Protein AF-A0A2W5Y7P8-F1 (afdb_monomer)

Mean predicted aligned error: 9.07 Å

Radius of gyration: 22.68 Å; Cα contacts (8 Å, |Δi|>4): 175; chains: 1; bounding box: 56×53×66 Å

Secondary structure (DSSP, 8-state):
-------HHHHHHHHHHHHHHTTTTTTTTTT---TTS-GGGHHHHHHHHHHHHHHHHHHHHHHHHHHHHHH-S-HHHHHHHHHHHHHIIIIIIIIHHHHHHHHHH-HHHHHHHHSS-S-HHHHHHHHHHHHHHHHHHHHHHHHHHH-HHHHHHHSSSGGGTTHHHHHHHHHHHHHHHHHHHHHHHHHHHHHHHHTT-

Sequence (197 aa):
MFIVLASPAAAIAEVLLVRRSGLAPLCGAVRGSAHRLHAASQPAAGFLVMANRWAMLAGCLLLAAAAITVSSSGLEIADGLEDAAQHAIGLGLVTTLIVGMARLLTPVFAIGRTQASPSVLLIRLIWLGLSVATALRVLAAVIRTMLPLAGGICCSRSPAYWPWPALALFTTSFILAWRRQGKVTRELRSSALARRR

Structure (mmCIF, N/CA/C/O backbone):
data_AF-A0A2W5Y7P8-F1
#
_entry.id   AF-A0A2W5Y7P8-F1
#
loop_
_atom_site.group_PDB
_atom_site.id
_atom_site.type_symbol
_atom_site.label_atom_id
_atom_site.label_alt_id
_atom_site.label_comp_id
_atom_site.label_asym_id
_atom_site.label_entity_id
_atom_site.label_seq_id
_atom_site.pdbx_PDB_ins_code
_atom_site.Cartn_x
_atom_site.Cartn_y
_atom_site.Cartn_z
_atom_site.occupancy
_atom_site.B_iso_or_equiv
_atom_site.auth_seq_id
_atom_site.auth_comp_id
_atom_site.auth_asym_id
_atom_site.auth_atom_id
_atom_site.pdbx_PDB_model_num
ATOM 1 N N . MET A 1 1 ? 13.784 -41.683 -13.749 1.00 42.72 1 MET A N 1
ATOM 2 C CA . MET A 1 1 ? 13.639 -40.348 -14.366 1.00 42.72 1 MET A CA 1
ATOM 3 C C . MET A 1 1 ? 12.312 -40.339 -15.113 1.00 42.72 1 MET A C 1
ATOM 5 O O . MET A 1 1 ? 12.237 -40.887 -16.201 1.00 42.72 1 MET A O 1
ATOM 9 N N . PHE A 1 2 ? 11.241 -39.861 -14.473 1.00 34.59 2 PHE A N 1
ATOM 10 C CA . PHE A 1 2 ? 9.898 -39.832 -15.063 1.00 34.59 2 PHE A CA 1
ATOM 11 C C . PHE A 1 2 ? 9.682 -38.477 -15.736 1.00 34.59 2 PHE A C 1
ATOM 13 O O . PHE A 1 2 ? 9.619 -37.453 -15.060 1.00 34.59 2 PHE A O 1
ATOM 20 N N . ILE A 1 3 ? 9.597 -38.475 -17.065 1.00 48.19 3 ILE A N 1
ATOM 21 C CA . ILE A 1 3 ? 9.166 -37.314 -17.845 1.00 48.19 3 ILE A CA 1
ATOM 22 C C . ILE A 1 3 ? 7.640 -37.280 -17.738 1.00 48.19 3 ILE A C 1
ATOM 24 O O . ILE A 1 3 ? 6.946 -38.067 -18.379 1.00 48.19 3 ILE A O 1
ATOM 28 N N . VAL A 1 4 ? 7.113 -36.419 -16.868 1.00 54.47 4 VAL A N 1
ATOM 29 C CA . VAL A 1 4 ? 5.671 -36.161 -16.790 1.00 54.47 4 VAL A CA 1
ATOM 30 C C . VAL A 1 4 ? 5.291 -35.350 -18.027 1.00 54.47 4 VAL A C 1
ATOM 32 O O . VAL A 1 4 ? 5.538 -34.149 -18.096 1.00 54.47 4 VAL A O 1
ATOM 35 N N . LEU A 1 5 ? 4.724 -36.025 -19.029 1.00 55.59 5 LEU A N 1
ATOM 36 C CA . LEU A 1 5 ? 4.105 -35.394 -20.192 1.00 55.59 5 LEU A CA 1
ATOM 37 C C . LEU A 1 5 ? 2.859 -34.637 -19.717 1.00 55.59 5 LEU A C 1
ATOM 39 O O . LEU A 1 5 ? 1.795 -35.224 -19.519 1.00 55.59 5 LEU A O 1
ATOM 43 N N . ALA A 1 6 ? 3.007 -33.333 -19.480 1.00 56.44 6 ALA A N 1
ATOM 44 C CA . ALA A 1 6 ? 1.884 -32.455 -19.187 1.00 56.44 6 ALA A CA 1
ATOM 45 C C . ALA A 1 6 ? 0.902 -32.490 -20.369 1.00 56.44 6 ALA A C 1
ATOM 47 O O . ALA A 1 6 ? 1.267 -32.209 -21.510 1.00 56.44 6 ALA A O 1
ATOM 48 N N . SER A 1 7 ? -0.345 -32.875 -20.093 1.00 69.75 7 SER A N 1
ATOM 49 C CA . SER A 1 7 ? -1.402 -32.936 -21.102 1.00 69.75 7 SER A CA 1
ATOM 50 C C . SER A 1 7 ? -1.613 -31.552 -21.736 1.00 69.75 7 SER A C 1
ATOM 52 O O . SER A 1 7 ? -1.713 -30.565 -21.000 1.00 69.75 7 SER A O 1
ATOM 54 N N . PRO A 1 8 ? -1.757 -31.449 -23.072 1.00 70.50 8 PRO A N 1
ATOM 55 C CA . PRO A 1 8 ? -2.002 -30.175 -23.756 1.00 70.50 8 PRO A CA 1
ATOM 56 C C . PRO A 1 8 ? -3.276 -29.470 -23.260 1.00 70.50 8 PRO A C 1
ATOM 58 O O . PRO A 1 8 ? -3.382 -28.248 -23.341 1.00 70.50 8 PRO A O 1
ATOM 61 N N . ALA A 1 9 ? -4.217 -30.210 -22.664 1.00 69.12 9 ALA A N 1
ATOM 62 C CA . ALA A 1 9 ? -5.407 -29.641 -22.037 1.00 69.12 9 ALA A CA 1
ATOM 63 C C . ALA A 1 9 ? -5.087 -28.770 -20.803 1.00 69.12 9 ALA A C 1
ATOM 65 O O . ALA A 1 9 ? -5.769 -27.772 -20.572 1.00 69.12 9 ALA A O 1
ATOM 66 N N . ALA A 1 10 ? -4.036 -29.099 -20.041 1.00 64.75 10 ALA A N 1
ATOM 67 C CA . ALA A 1 10 ? -3.610 -28.308 -18.883 1.00 64.75 10 ALA A CA 1
ATOM 68 C C . ALA A 1 10 ? -2.991 -26.968 -19.314 1.00 64.75 10 ALA A C 1
ATOM 70 O O . ALA A 1 10 ? -3.319 -25.931 -18.742 1.00 64.75 10 ALA A O 1
ATOM 71 N N . ALA A 1 11 ? -2.198 -26.974 -20.390 1.00 59.31 11 ALA A N 1
ATOM 72 C CA . ALA A 1 11 ? -1.612 -25.761 -20.961 1.00 59.31 11 ALA A CA 1
ATOM 73 C C . ALA A 1 11 ? -2.683 -24.807 -21.526 1.00 59.31 11 ALA A C 1
ATOM 75 O O . ALA A 1 11 ? -2.604 -23.593 -21.350 1.00 59.31 11 ALA A O 1
ATOM 76 N N . ILE A 1 12 ? -3.737 -25.342 -22.156 1.00 60.06 12 ILE A N 1
ATOM 77 C CA . ILE A 1 12 ? -4.845 -24.530 -22.689 1.00 60.06 12 ILE A CA 1
ATOM 78 C C . ILE A 1 12 ? -5.687 -23.918 -21.554 1.00 60.06 12 ILE A C 1
ATOM 80 O O . ILE A 1 12 ? -6.119 -22.766 -21.660 1.00 60.06 12 ILE A O 1
ATOM 84 N N . ALA A 1 13 ? -5.894 -24.647 -20.452 1.00 59.41 13 ALA A N 1
ATOM 85 C CA . ALA A 1 13 ? -6.599 -24.135 -19.277 1.00 59.41 13 ALA A CA 1
ATOM 86 C C . ALA A 1 13 ? -5.823 -23.004 -18.579 1.00 59.41 13 ALA A C 1
ATOM 88 O O . ALA A 1 13 ? -6.428 -21.999 -18.200 1.00 59.41 13 ALA A O 1
ATOM 89 N N . GLU A 1 14 ? -4.495 -23.122 -18.477 1.00 55.47 14 GLU A N 1
ATOM 90 C CA . GLU A 1 14 ? -3.620 -22.063 -17.959 1.00 55.47 14 GLU A CA 1
ATOM 91 C C . GLU A 1 14 ? -3.692 -20.799 -18.822 1.00 55.47 14 GLU A C 1
ATOM 93 O O . GLU A 1 14 ? -3.923 -19.704 -18.309 1.00 55.47 14 GLU A O 1
ATOM 98 N N . VAL A 1 15 ? -3.608 -20.945 -20.148 1.00 55.72 15 VAL A N 1
ATOM 99 C CA . VAL A 1 15 ? -3.696 -19.814 -21.084 1.00 55.72 15 VAL A CA 1
ATOM 100 C C . VAL A 1 15 ? -5.071 -19.137 -21.024 1.00 55.72 15 VAL A C 1
ATOM 102 O O . VAL A 1 15 ? -5.153 -17.908 -21.063 1.00 55.72 15 VAL A O 1
ATOM 105 N N . LEU A 1 16 ? -6.167 -19.890 -20.875 1.00 52.16 16 LEU A N 1
ATOM 106 C CA . LEU A 1 16 ? -7.517 -19.320 -20.755 1.00 52.16 16 LEU A CA 1
ATOM 107 C C . LEU A 1 16 ? -7.771 -18.643 -19.397 1.00 52.16 16 LEU A C 1
ATOM 109 O O . LEU A 1 16 ? -8.448 -17.608 -19.357 1.00 52.16 16 LEU A O 1
ATOM 113 N N . LEU A 1 17 ? -7.207 -19.166 -18.303 1.00 55.59 17 LEU A N 1
ATOM 114 C CA . LEU A 1 17 ? -7.224 -18.516 -16.987 1.00 55.59 17 LEU A CA 1
ATOM 115 C C . LEU A 1 17 ? -6.424 -17.209 -17.004 1.00 55.59 17 LEU A C 1
ATOM 117 O O . LEU A 1 17 ? -6.929 -16.183 -16.543 1.00 55.59 17 LEU A O 1
ATOM 121 N N . VAL A 1 18 ? -5.246 -17.194 -17.632 1.00 55.91 18 VAL A N 1
ATOM 122 C CA . VAL A 1 18 ? -4.448 -15.975 -17.841 1.00 55.91 18 VAL A CA 1
ATOM 123 C C . VAL A 1 18 ? -5.216 -14.955 -18.695 1.00 55.91 18 VAL A C 1
ATOM 125 O O . VAL A 1 18 ? -5.275 -13.774 -18.348 1.00 55.91 18 VAL A O 1
ATOM 128 N N . ARG A 1 19 ? -5.909 -15.398 -19.755 1.00 47.28 19 ARG A N 1
ATOM 129 C CA . ARG A 1 19 ? -6.653 -14.506 -20.665 1.00 47.28 19 ARG A CA 1
ATOM 130 C C . ARG A 1 19 ? -7.866 -13.835 -20.010 1.00 47.28 19 ARG A C 1
ATOM 132 O O . ARG A 1 19 ? -8.164 -12.688 -20.328 1.00 47.28 19 ARG A O 1
ATOM 139 N N . ARG A 1 20 ? -8.554 -14.506 -19.075 1.00 47.09 20 ARG A N 1
ATOM 140 C CA . ARG A 1 20 ? -9.650 -13.901 -18.284 1.00 47.09 20 ARG A CA 1
ATOM 141 C C . ARG A 1 20 ? -9.145 -13.024 -17.134 1.00 47.09 20 ARG A C 1
ATOM 143 O O . ARG A 1 20 ? -9.819 -12.064 -16.766 1.00 47.09 20 ARG A O 1
ATOM 150 N N . SER A 1 21 ? -7.944 -13.293 -16.622 1.00 51.84 21 SER A N 1
ATOM 151 C CA . SER A 1 21 ? -7.302 -12.491 -15.568 1.00 51.84 21 SER A CA 1
ATOM 152 C C . SER A 1 21 ? -6.967 -11.066 -16.023 1.00 51.84 21 SER A C 1
ATOM 154 O O . SER A 1 21 ? -6.988 -10.143 -15.212 1.00 51.84 21 SER A O 1
ATOM 156 N N . GLY A 1 22 ? -6.749 -10.854 -17.327 1.00 53.09 22 GLY A N 1
ATOM 157 C CA . GLY A 1 22 ? -6.495 -9.531 -17.912 1.00 53.09 22 GLY A CA 1
ATOM 158 C C . GLY A 1 22 ? -7.670 -8.546 -17.830 1.00 53.09 22 GLY A C 1
ATOM 159 O O . GLY A 1 22 ? -7.467 -7.349 -18.008 1.00 53.09 22 GLY A O 1
ATOM 160 N N . LEU A 1 23 ? -8.887 -9.008 -17.516 1.00 50.69 23 LEU A N 1
ATOM 161 C CA . LEU A 1 23 ? -10.050 -8.136 -17.304 1.00 50.69 23 LEU A CA 1
ATOM 162 C C . LEU A 1 23 ? -10.205 -7.690 -15.843 1.00 50.69 23 LEU A C 1
ATOM 164 O O . LEU A 1 23 ? -10.806 -6.651 -15.595 1.00 50.69 23 LEU A O 1
ATOM 168 N N . ALA A 1 24 ? -9.622 -8.400 -14.872 1.00 54.91 24 ALA A N 1
ATOM 169 C CA . ALA A 1 24 ? -9.623 -8.005 -13.460 1.00 54.91 24 ALA A CA 1
ATOM 170 C C . ALA A 1 24 ? -9.116 -6.565 -13.195 1.00 54.91 24 ALA A C 1
ATOM 172 O O . ALA A 1 24 ? -9.755 -5.855 -12.41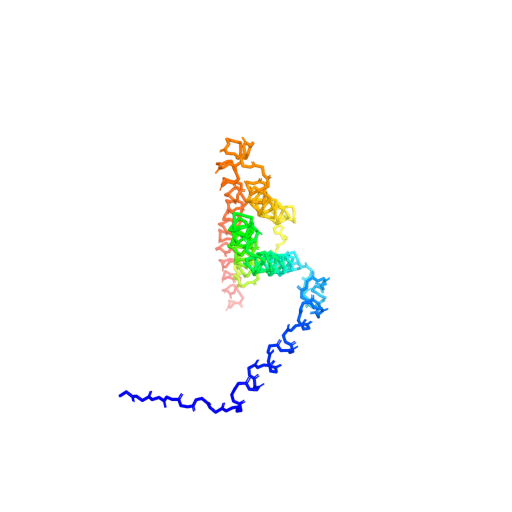4 1.00 54.91 24 ALA A O 1
ATOM 173 N N . PRO A 1 25 ? -8.044 -6.071 -13.854 1.00 57.00 25 PRO A N 1
ATOM 174 C CA . PRO A 1 25 ? -7.643 -4.665 -13.753 1.00 57.00 25 PRO A CA 1
ATOM 175 C C . PRO A 1 25 ? -8.705 -3.669 -14.255 1.00 57.00 25 PRO A C 1
ATOM 177 O O . PRO A 1 25 ? -8.791 -2.549 -13.746 1.00 57.00 25 PRO A O 1
ATOM 180 N N . LEU A 1 26 ? -9.525 -4.072 -15.231 1.00 54.59 26 LEU A N 1
ATOM 181 C CA . LEU A 1 26 ? -10.607 -3.267 -15.810 1.00 54.59 26 LEU A CA 1
ATOM 182 C C . LEU A 1 26 ? -11.908 -3.374 -14.991 1.00 54.59 26 LEU A C 1
ATOM 184 O O . LEU A 1 26 ? -12.690 -2.426 -14.926 1.00 54.59 26 LEU A O 1
ATOM 188 N N . CYS A 1 27 ? -12.117 -4.490 -14.295 1.00 55.69 27 CYS A N 1
ATOM 189 C CA . CYS A 1 27 ? -13.285 -4.754 -13.463 1.00 55.69 27 CYS A CA 1
ATOM 190 C C . CYS A 1 27 ? -13.099 -4.224 -12.034 1.00 55.69 27 CYS A C 1
ATOM 192 O O . CYS A 1 27 ? -12.803 -4.984 -11.121 1.00 55.69 27 CYS A O 1
ATOM 194 N N . GLY A 1 28 ? -13.289 -2.919 -11.808 1.00 60.41 28 GLY A N 1
ATOM 195 C CA . GLY A 1 28 ? -13.537 -2.326 -10.478 1.00 60.41 28 GLY A CA 1
ATOM 196 C C . GLY A 1 28 ? -12.414 -2.407 -9.425 1.00 60.41 28 GLY A C 1
ATOM 197 O O . GLY A 1 28 ? -12.416 -1.606 -8.496 1.00 60.41 28 GLY A O 1
ATOM 198 N N . ALA A 1 29 ? -11.416 -3.279 -9.568 1.00 69.25 29 ALA A N 1
ATOM 199 C CA . ALA A 1 29 ? -10.379 -3.529 -8.567 1.00 69.25 29 ALA A CA 1
ATOM 200 C C . ALA A 1 29 ? -9.447 -2.323 -8.340 1.00 69.25 29 ALA A C 1
ATOM 202 O O . ALA A 1 29 ? -8.811 -2.213 -7.294 1.00 69.25 29 ALA A O 1
ATOM 203 N N . VAL A 1 30 ? -9.377 -1.402 -9.308 1.00 73.44 30 VAL A N 1
ATOM 204 C CA . VAL A 1 30 ? -8.412 -0.281 -9.327 1.00 73.44 30 VAL A CA 1
ATOM 205 C C . VAL A 1 30 ? -9.082 1.093 -9.206 1.00 73.44 30 VAL A C 1
ATOM 207 O O . VAL A 1 30 ? -8.462 2.086 -8.797 1.00 73.44 30 VAL A O 1
ATOM 210 N N . ARG A 1 31 ? -10.372 1.168 -9.546 1.00 71.81 31 ARG A N 1
ATOM 211 C CA . ARG A 1 31 ? -11.157 2.414 -9.562 1.00 71.81 31 ARG A CA 1
ATOM 212 C C . ARG A 1 31 ? -12.483 2.325 -8.805 1.00 71.81 31 ARG A C 1
ATOM 214 O O . ARG A 1 31 ? -13.105 3.357 -8.582 1.00 71.81 31 ARG A O 1
ATOM 221 N N . GLY A 1 32 ? -12.918 1.132 -8.408 1.00 71.44 32 GLY A N 1
ATOM 222 C CA . GLY A 1 32 ? -14.206 0.923 -7.760 1.00 71.44 32 GLY A CA 1
ATOM 223 C C . GLY A 1 32 ? -14.219 1.440 -6.327 1.00 71.44 32 GLY A C 1
ATOM 224 O O . GLY A 1 32 ? -13.364 1.090 -5.514 1.00 71.44 32 GLY A O 1
ATOM 225 N N . SER A 1 33 ? -15.227 2.250 -6.006 1.00 71.44 33 SER A N 1
ATOM 226 C CA . SER A 1 33 ? -15.595 2.511 -4.617 1.00 71.44 33 SER A CA 1
ATOM 227 C C . SER A 1 33 ? -16.265 1.265 -4.041 1.00 71.44 33 SER A C 1
ATOM 229 O O . SER A 1 33 ? -17.130 0.666 -4.686 1.00 71.44 33 SER A O 1
ATOM 231 N N . ALA A 1 34 ? -15.885 0.871 -2.826 1.00 76.25 34 ALA A N 1
ATOM 232 C CA . ALA A 1 34 ? -16.475 -0.267 -2.135 1.00 76.25 34 ALA A CA 1
ATOM 233 C C . ALA A 1 34 ? -17.896 0.069 -1.640 1.00 76.25 34 ALA A C 1
ATOM 235 O O . ALA A 1 34 ? -18.121 0.298 -0.455 1.00 76.25 34 ALA A O 1
ATOM 236 N N . HIS A 1 35 ? -18.862 0.087 -2.562 1.00 75.19 35 HIS A N 1
ATOM 237 C CA . HIS A 1 35 ? -20.254 0.481 -2.306 1.00 75.19 35 HIS A CA 1
ATOM 238 C C . HIS A 1 35 ? -20.989 -0.434 -1.317 1.00 75.19 35 HIS A C 1
ATOM 240 O O . HIS A 1 35 ? -21.951 -0.013 -0.688 1.00 75.19 35 HIS A O 1
ATOM 246 N N . ARG A 1 36 ? -20.540 -1.687 -1.165 1.00 81.88 36 ARG A N 1
ATOM 247 C CA . ARG A 1 36 ? -21.144 -2.664 -0.244 1.00 81.88 36 ARG A CA 1
ATOM 248 C C . ARG A 1 36 ? -20.555 -2.627 1.171 1.00 81.88 36 ARG A C 1
ATOM 250 O O . ARG A 1 36 ? -21.018 -3.370 2.030 1.00 81.88 36 ARG A O 1
ATOM 257 N N . LEU A 1 37 ? -19.533 -1.804 1.427 1.00 80.81 37 LEU A N 1
ATOM 258 C CA . LEU A 1 37 ? -18.941 -1.677 2.759 1.00 80.81 37 LEU A CA 1
ATOM 259 C C . LEU A 1 37 ? -19.597 -0.543 3.547 1.00 80.81 37 LEU A C 1
ATOM 261 O O . LEU A 1 37 ? -19.840 0.545 3.025 1.00 80.81 37 LEU A O 1
ATOM 265 N N . HIS A 1 38 ? -19.800 -0.787 4.842 1.00 82.38 38 HIS A N 1
ATOM 266 C CA . HIS A 1 38 ? -20.227 0.233 5.795 1.00 82.38 38 HIS A CA 1
ATOM 267 C C . HIS A 1 38 ? -19.292 1.455 5.745 1.00 82.38 38 HIS A C 1
ATOM 269 O O . HIS A 1 38 ? -18.076 1.288 5.617 1.00 82.38 38 HIS A O 1
ATOM 275 N N . ALA A 1 39 ? -19.831 2.672 5.907 1.00 82.38 39 ALA A N 1
ATOM 276 C CA . ALA A 1 39 ? -19.080 3.930 5.781 1.00 82.38 39 ALA A CA 1
ATOM 277 C C . ALA A 1 39 ? -17.782 3.949 6.614 1.00 82.38 39 ALA A C 1
ATOM 279 O O . ALA A 1 39 ? -16.728 4.364 6.137 1.00 82.38 39 ALA A O 1
ATOM 280 N N . ALA A 1 40 ? -17.825 3.392 7.828 1.00 80.88 40 ALA A N 1
ATOM 281 C CA . ALA A 1 40 ? -16.663 3.299 8.719 1.00 80.88 40 ALA A CA 1
ATOM 282 C C . ALA A 1 40 ? -15.524 2.387 8.198 1.00 80.88 40 ALA A C 1
ATOM 284 O O . ALA A 1 40 ? -14.381 2.516 8.629 1.00 80.88 40 ALA A O 1
ATOM 285 N N . SER A 1 41 ? -15.816 1.460 7.281 1.00 82.75 41 SER A N 1
ATOM 286 C CA . SER A 1 41 ? -14.849 0.523 6.687 1.00 82.75 41 SER A CA 1
ATOM 287 C C . SER A 1 41 ? -14.315 0.977 5.324 1.00 82.75 41 SER A C 1
ATOM 289 O O . SER A 1 41 ? -13.313 0.435 4.857 1.00 82.75 41 SER A O 1
ATOM 291 N N . GLN A 1 42 ? -14.927 1.986 4.697 1.00 86.81 42 GLN A N 1
ATOM 292 C CA . GLN A 1 42 ? -14.510 2.497 3.385 1.00 86.81 42 GLN A CA 1
ATOM 293 C C . GLN A 1 42 ? -13.053 3.000 3.343 1.00 86.81 42 GLN A C 1
ATOM 295 O O . GLN A 1 42 ? -12.361 2.690 2.371 1.00 86.81 42 GLN A O 1
ATOM 300 N N . PRO A 1 43 ? -12.509 3.684 4.376 1.00 86.94 43 PRO A N 1
ATOM 301 C CA . PRO A 1 43 ? -11.111 4.119 4.353 1.00 86.94 43 PRO A CA 1
ATOM 302 C C . PRO A 1 43 ? -10.112 2.958 4.280 1.00 86.94 43 PRO A C 1
ATOM 304 O O . PRO A 1 43 ? -9.065 3.085 3.651 1.00 86.94 43 PRO A O 1
ATOM 307 N N . ALA A 1 44 ? -10.434 1.812 4.891 1.00 88.00 44 ALA A N 1
ATOM 308 C C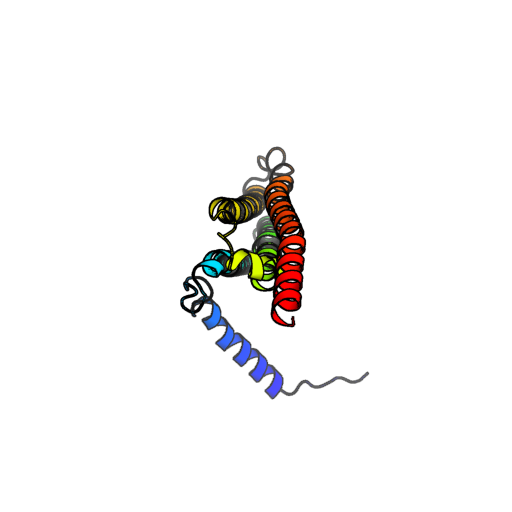A . ALA A 1 44 ? -9.580 0.627 4.839 1.00 88.00 44 ALA A CA 1
ATOM 309 C C . ALA A 1 44 ? -9.571 -0.006 3.435 1.00 88.00 44 ALA A C 1
ATOM 311 O O . ALA A 1 44 ? -8.526 -0.459 2.974 1.00 88.00 44 ALA A O 1
ATOM 312 N N . ALA A 1 45 ? -10.695 0.049 2.713 1.00 90.50 45 ALA A N 1
ATOM 313 C CA . ALA A 1 45 ? -10.760 -0.382 1.317 1.00 90.50 45 ALA A CA 1
ATOM 314 C C . ALA A 1 45 ? -9.890 0.480 0.382 1.00 90.50 45 ALA A C 1
ATOM 316 O O . ALA A 1 45 ? -9.382 -0.020 -0.620 1.00 90.50 45 ALA A O 1
ATOM 317 N N . GLY A 1 46 ? -9.635 1.744 0.738 1.00 91.62 46 GLY A N 1
ATOM 318 C CA . GLY A 1 46 ? -8.708 2.610 0.004 1.00 91.62 46 GLY A CA 1
ATOM 319 C C . GLY A 1 46 ? -7.270 2.075 -0.054 1.00 91.62 46 GLY A C 1
ATOM 320 O O . GLY A 1 46 ? -6.563 2.336 -1.028 1.00 91.62 46 GLY A O 1
ATOM 321 N N . PHE A 1 47 ? -6.838 1.289 0.940 1.00 94.81 47 PHE A N 1
ATOM 322 C CA . PHE A 1 47 ? -5.529 0.625 0.909 1.00 94.81 47 PHE A CA 1
ATOM 323 C C . PHE A 1 47 ? -5.488 -0.500 -0.123 1.00 94.81 47 PHE A C 1
ATOM 325 O O . PHE A 1 47 ? -4.513 -0.589 -0.854 1.00 94.81 47 PHE A O 1
ATOM 332 N N . LEU A 1 48 ? -6.553 -1.301 -0.241 1.00 93.31 48 LEU A N 1
ATOM 333 C CA . LEU A 1 48 ? -6.655 -2.371 -1.243 1.00 93.31 48 LEU A CA 1
ATOM 334 C C . LEU A 1 48 ? -6.612 -1.813 -2.668 1.00 93.31 48 LEU A C 1
ATOM 336 O O . LEU A 1 48 ? -5.863 -2.299 -3.511 1.00 93.31 48 LEU A O 1
ATOM 340 N N . VAL A 1 49 ? -7.380 -0.749 -2.923 1.00 92.56 49 VAL A N 1
ATOM 341 C CA . VAL A 1 49 ? -7.380 -0.073 -4.228 1.00 92.56 49 VAL A CA 1
ATOM 342 C C . VAL A 1 49 ? -5.993 0.484 -4.547 1.00 92.56 49 VAL A C 1
ATOM 344 O O . VAL A 1 49 ? -5.526 0.367 -5.678 1.00 92.56 49 VAL A O 1
ATOM 347 N N . MET A 1 50 ? -5.316 1.070 -3.557 1.00 95.00 50 MET A N 1
ATOM 348 C CA . MET A 1 50 ? -3.957 1.572 -3.739 1.00 95.00 50 MET A CA 1
ATOM 349 C C . MET A 1 50 ? -2.955 0.438 -3.993 1.00 95.00 50 MET A C 1
ATOM 351 O O . MET A 1 50 ? -2.143 0.549 -4.906 1.00 95.00 50 MET A O 1
ATOM 355 N N . ALA A 1 51 ? -3.05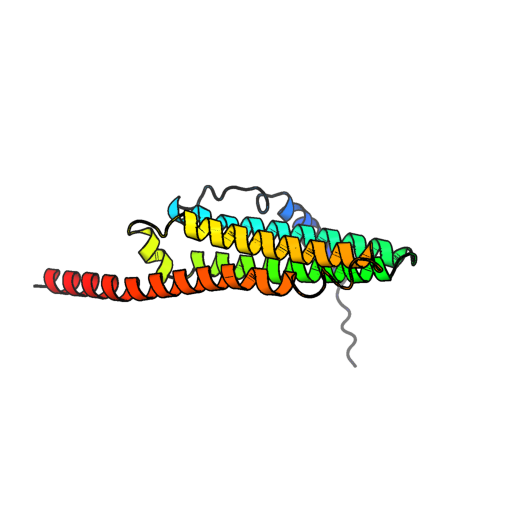2 -0.670 -3.258 1.00 95.38 51 ALA A N 1
ATOM 356 C CA . ALA A 1 51 ? -2.227 -1.858 -3.454 1.00 95.38 51 ALA A CA 1
ATOM 357 C C . ALA A 1 51 ? -2.341 -2.376 -4.898 1.00 95.38 51 ALA A C 1
ATOM 359 O O . ALA A 1 51 ? -1.333 -2.593 -5.567 1.00 95.38 51 ALA A O 1
ATOM 360 N N . ASN A 1 52 ? -3.567 -2.456 -5.425 1.00 94.19 52 ASN A N 1
ATOM 361 C CA . ASN A 1 52 ? -3.819 -2.863 -6.808 1.00 94.19 52 ASN A CA 1
ATOM 362 C C . ASN A 1 52 ? -3.227 -1.884 -7.838 1.00 94.19 52 ASN A C 1
ATOM 364 O O . ASN A 1 52 ? -2.735 -2.313 -8.880 1.00 94.19 52 ASN A O 1
ATOM 368 N N . ARG A 1 53 ? -3.231 -0.573 -7.555 1.00 94.75 53 ARG A N 1
ATOM 369 C CA . ARG A 1 53 ? -2.571 0.431 -8.414 1.00 94.75 53 ARG A CA 1
ATOM 370 C C . ARG A 1 53 ? -1.058 0.244 -8.442 1.00 94.75 53 ARG A C 1
ATOM 372 O O . ARG A 1 53 ? -0.463 0.336 -9.511 1.00 94.75 53 ARG A O 1
ATOM 379 N N . TRP A 1 54 ? -0.445 -0.056 -7.300 1.00 97.00 54 TRP A N 1
ATOM 380 C CA . TRP A 1 54 ? 0.982 -0.367 -7.239 1.00 97.00 54 TRP A CA 1
ATOM 381 C C . TRP A 1 54 ? 1.324 -1.678 -7.952 1.00 97.00 54 TRP A C 1
ATOM 383 O O . TRP A 1 54 ? 2.322 -1.718 -8.662 1.00 97.00 54 TRP A O 1
ATOM 393 N N . ALA A 1 55 ? 0.475 -2.706 -7.852 1.00 95.50 55 ALA A N 1
ATOM 394 C CA . ALA A 1 55 ? 0.612 -3.935 -8.641 1.00 95.50 55 ALA A CA 1
ATOM 395 C C . ALA A 1 55 ? 0.576 -3.666 -10.152 1.00 95.50 55 ALA A C 1
ATOM 397 O O . ALA A 1 55 ? 1.422 -4.177 -10.882 1.00 95.50 55 ALA A O 1
ATOM 398 N N . MET A 1 56 ? -0.365 -2.842 -10.625 1.00 95.00 56 MET A N 1
ATOM 399 C CA . MET A 1 56 ? -0.404 -2.440 -12.035 1.00 95.00 56 MET A CA 1
ATOM 400 C C . MET A 1 56 ? 0.866 -1.712 -12.453 1.00 95.00 56 MET A C 1
ATOM 402 O O . MET A 1 56 ? 1.439 -2.041 -13.486 1.00 95.00 56 MET A O 1
ATOM 406 N N . LEU A 1 57 ? 1.305 -0.733 -11.656 1.00 96.00 57 LEU A N 1
ATOM 407 C CA . LEU A 1 57 ? 2.519 0.017 -11.952 1.00 96.00 57 LEU A CA 1
ATOM 408 C C . LEU A 1 57 ? 3.732 -0.914 -12.021 1.00 96.00 57 LEU A C 1
ATOM 410 O O . LEU A 1 57 ? 4.498 -0.825 -12.972 1.00 96.00 57 LEU A O 1
ATOM 414 N N . ALA A 1 58 ? 3.876 -1.831 -11.063 1.00 96.62 58 ALA A N 1
ATOM 415 C CA . ALA A 1 58 ? 4.939 -2.828 -11.070 1.00 96.62 58 ALA A CA 1
ATOM 416 C C . ALA A 1 58 ? 4.891 -3.707 -12.325 1.00 96.62 58 ALA A C 1
ATOM 418 O O . ALA A 1 58 ? 5.916 -3.904 -12.966 1.00 96.62 58 ALA A O 1
ATOM 419 N N . GLY A 1 59 ? 3.703 -4.180 -12.715 1.00 95.75 59 GLY A N 1
ATOM 420 C CA . GLY A 1 59 ? 3.519 -4.936 -13.953 1.00 95.75 59 GLY A CA 1
ATOM 421 C C . GLY A 1 59 ? 3.943 -4.143 -15.192 1.00 95.75 59 GLY A C 1
ATOM 422 O O . GLY A 1 59 ? 4.668 -4.668 -16.030 1.00 95.75 59 GLY A O 1
ATOM 423 N N . CYS A 1 60 ? 3.565 -2.865 -15.286 1.00 96.62 60 CYS A N 1
ATOM 424 C CA . CYS A 1 60 ? 3.997 -1.989 -16.378 1.00 96.62 60 CYS A CA 1
ATOM 425 C C . CYS A 1 60 ? 5.518 -1.784 -16.397 1.00 96.62 60 CYS A C 1
ATOM 427 O O . CYS A 1 60 ? 6.116 -1.814 -17.469 1.00 96.62 60 CYS A O 1
ATOM 429 N N . LEU A 1 61 ? 6.143 -1.595 -15.230 1.00 96.38 61 LEU A N 1
ATOM 430 C CA . LEU A 1 61 ? 7.595 -1.441 -15.107 1.00 96.38 61 LEU A CA 1
ATOM 431 C C . LEU A 1 61 ? 8.335 -2.715 -15.540 1.00 96.38 61 LEU A C 1
ATOM 433 O O . LEU A 1 61 ? 9.294 -2.618 -16.297 1.00 96.38 61 LEU A O 1
ATOM 437 N N . LEU A 1 62 ? 7.853 -3.898 -15.143 1.00 96.44 62 LEU A N 1
ATOM 438 C CA . LEU A 1 62 ? 8.428 -5.183 -15.560 1.00 96.44 62 LEU A CA 1
ATOM 439 C C . LEU A 1 62 ? 8.271 -5.431 -17.062 1.00 96.44 62 LEU A C 1
ATOM 441 O O . LEU A 1 62 ? 9.203 -5.899 -17.706 1.00 96.44 62 LEU A O 1
ATOM 445 N N . LEU A 1 63 ? 7.113 -5.098 -17.642 1.00 96.25 63 LEU A N 1
ATOM 446 C CA . LEU A 1 63 ? 6.908 -5.204 -19.089 1.00 96.25 63 LEU A CA 1
ATOM 447 C C . LEU A 1 63 ? 7.832 -4.254 -19.860 1.00 96.25 63 LEU A C 1
ATOM 449 O O . LEU A 1 63 ? 8.379 -4.641 -20.890 1.00 96.25 63 LEU A O 1
ATOM 453 N N . ALA A 1 64 ? 8.030 -3.034 -19.355 1.00 95.31 64 ALA A N 1
ATOM 454 C CA . ALA A 1 64 ? 8.969 -2.081 -19.935 1.00 95.31 64 ALA A CA 1
ATOM 455 C C . ALA A 1 64 ? 10.420 -2.579 -19.832 1.00 95.31 64 ALA A C 1
ATOM 457 O O . ALA A 1 64 ? 11.139 -2.533 -20.827 1.00 95.31 64 ALA A O 1
ATOM 458 N N . ALA A 1 65 ? 10.826 -3.114 -18.676 1.00 94.31 65 ALA A N 1
ATOM 459 C CA . ALA A 1 65 ? 12.142 -3.721 -18.490 1.00 94.31 65 ALA A CA 1
ATOM 460 C C . ALA A 1 65 ? 12.366 -4.879 -19.473 1.00 94.31 65 ALA A C 1
ATOM 462 O O . ALA A 1 65 ? 13.337 -4.869 -20.222 1.00 94.31 65 ALA A O 1
ATOM 463 N N . ALA A 1 66 ? 11.413 -5.814 -19.566 1.00 94.25 66 ALA A N 1
ATOM 464 C CA . ALA A 1 66 ? 11.487 -6.948 -20.483 1.00 94.25 66 ALA A CA 1
ATOM 465 C C . ALA A 1 66 ? 11.594 -6.512 -21.956 1.00 94.25 66 ALA A C 1
ATOM 467 O O . ALA A 1 66 ? 12.382 -7.081 -22.711 1.00 94.25 66 ALA A O 1
ATOM 468 N N . ALA A 1 67 ? 10.840 -5.486 -22.368 1.00 94.56 67 ALA A N 1
ATOM 469 C CA . ALA A 1 67 ? 10.913 -4.944 -23.725 1.00 94.56 67 ALA A CA 1
ATOM 470 C C . ALA A 1 67 ? 12.300 -4.355 -24.044 1.00 94.56 67 ALA A C 1
ATOM 472 O O . ALA A 1 67 ? 12.821 -4.570 -25.140 1.00 94.56 67 ALA A O 1
ATOM 473 N N . ILE A 1 68 ? 12.919 -3.661 -23.083 1.00 94.00 68 ILE A N 1
ATOM 474 C CA . ILE A 1 68 ? 14.277 -3.117 -23.220 1.00 94.00 68 ILE A CA 1
ATOM 475 C C . ILE A 1 68 ? 15.305 -4.251 -23.282 1.00 94.00 68 ILE A C 1
ATOM 477 O O . ILE A 1 68 ? 16.150 -4.249 -24.178 1.00 94.00 68 ILE A O 1
ATOM 481 N N . THR A 1 69 ? 15.197 -5.262 -22.417 1.00 93.25 69 THR A N 1
ATOM 482 C CA . THR A 1 69 ? 16.107 -6.419 -22.405 1.00 93.25 69 THR A CA 1
ATOM 483 C C . THR A 1 69 ? 16.121 -7.152 -23.748 1.00 93.25 69 THR A C 1
ATOM 485 O O . THR A 1 69 ? 17.191 -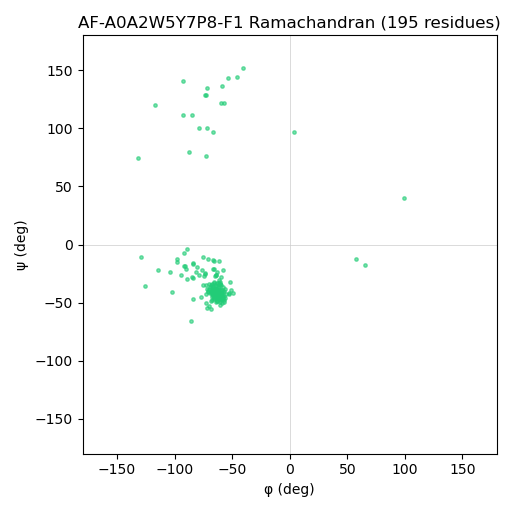7.500 -24.244 1.00 93.25 69 THR A O 1
ATOM 488 N N . VAL A 1 70 ? 14.960 -7.320 -24.396 1.00 94.25 70 VAL A N 1
ATOM 489 C CA . VAL A 1 70 ? 14.860 -7.934 -25.737 1.00 94.25 70 VAL A CA 1
ATOM 490 C C . VAL A 1 70 ? 15.593 -7.116 -26.805 1.00 94.25 70 VAL A C 1
ATOM 492 O O . VAL A 1 70 ? 16.156 -7.688 -27.735 1.00 94.25 70 VAL A O 1
ATOM 495 N N . SER A 1 71 ? 15.626 -5.788 -26.675 1.00 92.56 71 SER A N 1
ATOM 496 C CA . SER A 1 71 ? 16.322 -4.916 -27.627 1.00 92.56 71 SER A CA 1
ATOM 497 C C . SER A 1 71 ? 17.848 -4.929 -27.478 1.00 92.56 71 SER A C 1
ATOM 499 O O . SER A 1 71 ? 18.541 -4.404 -28.347 1.00 92.56 71 SER A O 1
ATOM 501 N N . SER A 1 72 ? 18.395 -5.524 -26.407 1.00 86.12 72 SER A N 1
ATOM 502 C CA . SER A 1 72 ? 19.822 -5.537 -26.014 1.00 86.12 72 SER A CA 1
ATOM 503 C C . SER A 1 72 ? 20.486 -4.161 -25.811 1.00 86.12 72 SER A C 1
ATOM 505 O O . SER A 1 72 ? 21.549 -4.069 -25.200 1.00 86.12 72 SER A O 1
ATOM 507 N N . SER A 1 73 ? 19.842 -3.073 -26.236 1.00 79.75 73 SER A N 1
ATOM 508 C CA . SER A 1 73 ? 20.210 -1.696 -25.932 1.00 79.75 73 SER A CA 1
ATOM 509 C C . SER A 1 73 ? 19.614 -1.279 -24.587 1.00 79.75 73 SER A C 1
ATOM 511 O O . SER A 1 73 ? 18.403 -1.115 -24.477 1.00 79.75 73 SER A O 1
ATOM 513 N N . GLY A 1 74 ? 20.453 -1.074 -23.568 1.00 84.19 74 GLY A N 1
ATOM 514 C CA . GLY A 1 74 ? 20.024 -0.471 -22.298 1.00 84.19 74 GLY A CA 1
ATOM 515 C C . GLY A 1 74 ? 19.738 -1.446 -21.152 1.00 84.19 74 GLY A C 1
ATOM 516 O O . GLY A 1 74 ? 18.810 -1.210 -20.383 1.00 84.19 74 GLY A O 1
ATOM 517 N N . LEU A 1 75 ? 20.550 -2.497 -20.997 1.00 90.12 75 LEU A N 1
ATOM 518 C CA . LEU A 1 75 ? 20.492 -3.419 -19.847 1.00 90.12 75 LEU A CA 1
ATOM 519 C C . LEU A 1 75 ? 20.471 -2.687 -18.491 1.00 90.12 75 LEU A C 1
ATOM 521 O O . LEU A 1 75 ? 19.648 -3.005 -17.643 1.00 90.12 75 LEU A O 1
ATOM 525 N N . GLU A 1 76 ? 21.275 -1.634 -18.325 1.00 90.69 76 GLU A N 1
ATOM 526 C CA . GLU A 1 76 ? 21.285 -0.828 -17.091 1.00 90.69 76 GLU A CA 1
ATOM 527 C C . GLU A 1 76 ? 19.928 -0.165 -16.792 1.00 90.69 76 GLU A C 1
ATOM 529 O O . GLU A 1 76 ? 19.539 -0.010 -15.634 1.00 90.69 76 GLU A O 1
ATOM 534 N N . ILE A 1 77 ? 19.187 0.223 -17.837 1.00 91.56 77 ILE A N 1
ATOM 535 C CA . ILE A 1 77 ? 17.848 0.805 -17.698 1.00 91.56 77 ILE A CA 1
ATOM 536 C C . ILE A 1 77 ? 16.854 -0.283 -17.294 1.00 91.56 77 ILE A C 1
ATOM 538 O O . ILE A 1 77 ? 16.025 -0.047 -16.415 1.00 91.56 77 ILE A O 1
ATOM 542 N N . ALA A 1 78 ? 16.945 -1.470 -17.902 1.00 93.81 78 ALA A N 1
ATOM 543 C CA . ALA A 1 78 ? 16.109 -2.607 -17.537 1.00 93.81 78 ALA A CA 1
ATOM 544 C C . ALA A 1 78 ? 16.292 -2.981 -16.055 1.00 93.81 78 ALA A C 1
ATOM 546 O O . ALA A 1 78 ? 15.298 -3.058 -15.334 1.00 93.81 78 ALA A O 1
ATOM 547 N N . ASP A 1 79 ? 17.535 -3.075 -15.574 1.00 92.25 79 ASP A N 1
ATOM 548 C CA . ASP A 1 79 ? 17.845 -3.441 -14.186 1.00 92.25 79 ASP A CA 1
ATOM 549 C C . ASP A 1 79 ? 17.194 -2.503 -13.162 1.00 92.25 79 ASP A C 1
ATOM 551 O O . ASP A 1 79 ? 16.621 -2.948 -12.165 1.00 92.25 79 ASP A O 1
ATOM 555 N N . GLY A 1 80 ? 17.236 -1.184 -13.375 1.00 92.94 80 GLY A N 1
ATOM 556 C CA . GLY A 1 80 ? 16.592 -0.287 -12.414 1.00 92.94 80 GLY A CA 1
ATOM 557 C C . GLY A 1 80 ? 15.094 -0.084 -12.625 1.00 92.94 80 GLY A C 1
ATOM 558 O O . GLY A 1 80 ? 14.418 0.316 -11.677 1.00 92.94 80 GLY A O 1
ATOM 559 N N . LEU A 1 81 ? 14.536 -0.423 -13.793 1.00 95.00 81 LEU A N 1
ATOM 560 C CA . LEU A 1 81 ? 13.088 -0.614 -13.922 1.00 95.00 81 LEU A CA 1
ATOM 561 C C . LEU A 1 81 ? 12.621 -1.850 -13.139 1.00 95.00 81 LEU A C 1
ATOM 563 O O . LEU A 1 81 ? 11.572 -1.790 -12.493 1.00 95.00 81 LEU A O 1
ATOM 567 N N . GLU A 1 82 ? 13.400 -2.935 -13.133 1.00 95.69 82 GLU A N 1
ATOM 568 C CA . GLU A 1 82 ? 13.138 -4.105 -12.289 1.00 95.69 82 GLU A CA 1
ATOM 569 C C . GLU A 1 82 ? 13.236 -3.759 -10.797 1.00 95.69 82 GLU A C 1
ATOM 571 O O . GLU A 1 82 ? 12.324 -4.081 -10.035 1.00 95.69 82 GLU A O 1
ATOM 576 N N . ASP A 1 83 ? 14.271 -3.029 -10.374 1.00 94.75 83 ASP A N 1
ATOM 577 C CA . ASP A 1 83 ? 14.407 -2.528 -8.996 1.00 94.75 83 ASP A CA 1
ATOM 578 C C . ASP A 1 83 ? 13.223 -1.626 -8.591 1.00 94.75 83 ASP A C 1
ATOM 580 O O . ASP A 1 83 ? 12.611 -1.790 -7.528 1.00 94.75 83 ASP A O 1
ATOM 584 N N . ALA A 1 84 ? 12.810 -0.715 -9.480 1.00 95.88 84 ALA A N 1
ATOM 585 C CA . ALA A 1 84 ? 11.630 0.120 -9.280 1.00 95.88 84 ALA A CA 1
ATOM 586 C C . ALA A 1 84 ? 10.355 -0.729 -9.125 1.00 95.88 84 ALA A C 1
ATOM 588 O O . ALA A 1 84 ? 9.531 -0.464 -8.240 1.00 95.88 84 ALA A O 1
ATOM 589 N N . ALA A 1 85 ? 10.198 -1.777 -9.940 1.00 97.12 85 ALA A N 1
ATOM 590 C CA . ALA A 1 85 ? 9.080 -2.705 -9.842 1.00 97.12 85 ALA A CA 1
ATOM 591 C C . ALA A 1 85 ? 9.094 -3.486 -8.521 1.00 97.12 85 ALA A C 1
ATOM 593 O O . ALA A 1 85 ? 8.052 -3.605 -7.875 1.00 97.12 85 ALA A O 1
ATOM 594 N N . GLN A 1 86 ? 10.257 -3.956 -8.062 1.00 96.50 86 GLN A N 1
ATOM 595 C CA . GLN A 1 86 ? 10.399 -4.639 -6.773 1.00 96.50 86 GLN A CA 1
ATOM 596 C C . GLN A 1 86 ? 9.979 -3.737 -5.606 1.00 96.50 86 GLN A C 1
ATOM 598 O O . GLN A 1 86 ? 9.297 -4.190 -4.684 1.00 96.50 86 GLN A O 1
ATOM 603 N N . HIS A 1 87 ? 10.308 -2.444 -5.649 1.00 95.75 87 HIS A N 1
ATOM 604 C CA . HIS A 1 87 ? 9.845 -1.476 -4.653 1.00 95.75 87 HIS A CA 1
ATOM 605 C C . HIS A 1 87 ? 8.336 -1.214 -4.723 1.00 95.75 87 HIS A C 1
ATOM 607 O O . HIS A 1 87 ? 7.676 -1.157 -3.678 1.00 95.75 87 HIS A O 1
ATOM 613 N N . ALA A 1 88 ? 7.770 -1.115 -5.927 1.00 97.25 88 ALA A N 1
ATOM 614 C CA . ALA A 1 88 ? 6.324 -1.031 -6.112 1.00 97.25 88 ALA A CA 1
ATOM 615 C C . ALA A 1 88 ? 5.608 -2.292 -5.584 1.00 97.25 88 ALA A C 1
ATOM 617 O O . ALA A 1 88 ? 4.550 -2.174 -4.970 1.00 97.25 88 ALA A O 1
ATOM 618 N N . ILE A 1 89 ? 6.197 -3.483 -5.730 1.00 97.25 89 ILE A N 1
ATOM 619 C CA . ILE A 1 89 ? 5.654 -4.739 -5.189 1.00 97.25 89 ILE A CA 1
ATOM 620 C C . ILE A 1 89 ? 5.786 -4.787 -3.662 1.00 97.25 89 ILE A C 1
ATOM 622 O O . ILE A 1 89 ? 4.794 -4.972 -2.962 1.00 97.25 89 ILE A O 1
ATOM 626 N N . GLY A 1 90 ? 6.986 -4.612 -3.111 1.00 96.25 90 GLY A N 1
ATOM 627 C CA . GLY A 1 90 ? 7.226 -4.794 -1.677 1.00 96.25 90 GLY A CA 1
ATOM 628 C C . GLY A 1 90 ? 6.542 -3.730 -0.812 1.00 96.25 90 GLY A C 1
ATOM 629 O O . GLY A 1 90 ? 5.755 -4.036 0.090 1.00 96.25 90 GLY A O 1
ATOM 630 N N . LEU A 1 91 ? 6.817 -2.454 -1.089 1.00 95.06 91 LEU A N 1
ATOM 631 C CA . LEU A 1 91 ? 6.258 -1.342 -0.312 1.00 95.06 91 LEU A CA 1
ATOM 632 C C . LEU A 1 91 ? 4.860 -0.969 -0.805 1.00 95.06 91 LEU A C 1
ATOM 634 O O . LEU A 1 91 ? 3.935 -0.830 -0.004 1.00 95.06 91 LEU A O 1
ATOM 638 N N . GLY A 1 92 ? 4.696 -0.848 -2.121 1.00 96.31 92 GLY A N 1
ATOM 639 C CA . GLY A 1 92 ? 3.450 -0.388 -2.720 1.00 96.31 92 GLY A CA 1
ATOM 640 C C . GLY A 1 92 ? 2.320 -1.394 -2.600 1.00 96.31 92 GLY A C 1
ATOM 641 O O . GLY A 1 92 ? 1.258 -1.045 -2.099 1.00 96.31 92 GLY A O 1
ATOM 642 N N . LEU A 1 93 ? 2.527 -2.637 -3.025 1.00 97.25 93 LEU A N 1
ATOM 643 C CA . LEU A 1 93 ? 1.503 -3.681 -3.006 1.00 97.25 93 LEU A CA 1
ATOM 644 C C . LEU A 1 93 ? 1.454 -4.390 -1.648 1.00 97.25 93 LEU A C 1
ATOM 646 O O . LEU A 1 93 ? 0.460 -4.278 -0.937 1.00 97.25 93 LEU A O 1
ATOM 650 N N . VAL A 1 94 ? 2.512 -5.110 -1.272 1.00 97.44 94 VAL A N 1
ATOM 651 C CA . VAL A 1 94 ? 2.491 -6.036 -0.128 1.00 97.44 94 VAL A CA 1
ATOM 652 C C . VAL A 1 94 ? 2.255 -5.288 1.183 1.00 97.44 94 VAL A C 1
ATOM 654 O O . VAL A 1 94 ? 1.361 -5.646 1.949 1.00 97.44 94 VAL A O 1
ATOM 657 N N . THR A 1 95 ? 3.000 -4.212 1.439 1.00 96.75 95 THR A N 1
ATOM 658 C CA . THR A 1 95 ? 2.881 -3.481 2.711 1.00 96.75 95 THR A CA 1
ATOM 659 C C . THR A 1 95 ? 1.528 -2.778 2.844 1.00 96.75 95 THR A C 1
ATOM 661 O O . THR A 1 95 ? 0.891 -2.860 3.899 1.00 96.75 95 THR A O 1
ATOM 664 N N . THR A 1 96 ? 1.039 -2.117 1.789 1.00 96.69 96 THR A N 1
ATOM 665 C CA . THR A 1 96 ? -0.284 -1.469 1.846 1.00 96.69 96 THR A CA 1
ATOM 666 C C . THR A 1 96 ? -1.413 -2.491 1.965 1.00 96.69 96 THR A C 1
ATOM 668 O O . THR A 1 96 ? -2.368 -2.243 2.704 1.00 96.69 96 THR A O 1
ATOM 671 N N . LEU A 1 97 ? -1.281 -3.658 1.325 1.00 96.25 97 LEU A N 1
ATOM 672 C CA . LEU A 1 97 ? -2.221 -4.767 1.443 1.00 96.25 97 LEU A CA 1
ATOM 673 C C . LEU A 1 97 ? -2.271 -5.301 2.875 1.00 96.25 97 LEU A C 1
ATOM 675 O O . LEU A 1 97 ? -3.361 -5.422 3.429 1.00 96.25 97 LEU A O 1
ATOM 679 N N . ILE A 1 98 ? -1.119 -5.559 3.503 1.00 96.25 98 ILE A N 1
ATOM 680 C CA . ILE A 1 98 ? -1.042 -6.010 4.902 1.00 96.25 98 ILE A CA 1
ATOM 681 C C . ILE A 1 98 ? -1.728 -5.001 5.823 1.00 96.25 98 ILE A C 1
ATOM 683 O O . ILE A 1 98 ? -2.566 -5.383 6.639 1.00 96.25 98 ILE A O 1
ATOM 687 N N . VAL A 1 99 ? -1.432 -3.707 5.670 1.00 95.94 99 VAL A N 1
ATOM 688 C CA . VAL A 1 99 ? -2.051 -2.648 6.480 1.00 95.94 99 VAL A CA 1
ATOM 689 C C . VAL A 1 99 ? -3.563 -2.584 6.247 1.00 95.94 99 VAL A C 1
ATOM 691 O O . VAL A 1 99 ? -4.330 -2.523 7.210 1.00 95.94 99 VAL A O 1
ATOM 694 N N . GLY A 1 100 ? -4.014 -2.638 4.992 1.00 94.44 100 GLY A N 1
ATOM 695 C CA . GLY A 1 100 ? -5.434 -2.645 4.639 1.00 94.44 1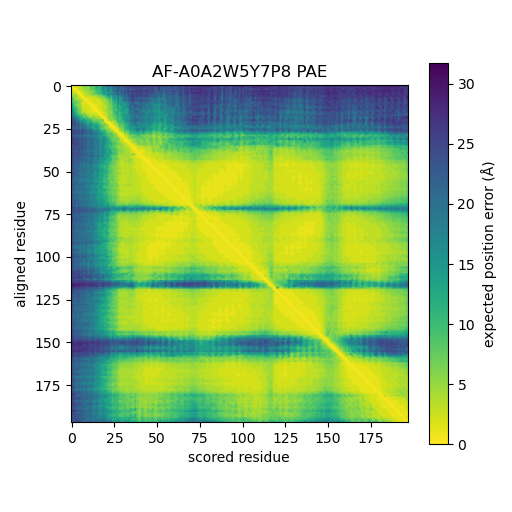00 GLY A CA 1
ATOM 696 C C . GLY A 1 100 ? -6.178 -3.846 5.226 1.00 94.44 100 GLY A C 1
ATOM 697 O O . GLY A 1 100 ? -7.200 -3.681 5.894 1.00 94.44 100 GLY A O 1
ATOM 698 N N . MET A 1 101 ? -5.627 -5.047 5.049 1.00 95.19 101 MET A N 1
ATOM 699 C CA . MET A 1 101 ? -6.204 -6.297 5.544 1.00 95.19 101 MET A CA 1
ATOM 700 C C . MET A 1 101 ? -6.204 -6.368 7.067 1.00 95.19 101 MET A C 1
ATOM 702 O O . MET A 1 101 ? -7.226 -6.719 7.654 1.00 95.19 101 MET A O 1
ATOM 706 N N . ALA A 1 102 ? -5.120 -5.956 7.727 1.00 94.00 102 ALA A N 1
ATOM 707 C CA . ALA A 1 102 ? -5.071 -5.872 9.181 1.00 94.00 102 ALA A CA 1
ATOM 708 C C . ALA A 1 102 ? -6.183 -4.960 9.719 1.00 94.00 102 ALA A C 1
ATOM 710 O O . ALA A 1 102 ? -6.838 -5.300 10.703 1.00 94.00 102 ALA A O 1
ATOM 711 N N . ARG A 1 103 ? -6.473 -3.834 9.052 1.00 91.62 103 ARG A N 1
ATOM 712 C CA . ARG A 1 103 ? -7.575 -2.944 9.455 1.00 91.62 103 ARG A CA 1
ATOM 713 C C . ARG A 1 103 ? -8.965 -3.539 9.246 1.00 91.62 103 ARG A C 1
ATOM 715 O O . ARG A 1 103 ? -9.861 -3.253 10.038 1.00 91.62 103 ARG A O 1
ATOM 722 N N . LEU A 1 104 ? -9.156 -4.329 8.193 1.00 90.94 104 LEU A N 1
ATOM 723 C CA . LEU A 1 104 ? -10.447 -4.947 7.887 1.00 90.94 104 LEU A CA 1
ATOM 724 C C . LEU A 1 104 ? -10.741 -6.149 8.788 1.00 90.94 104 LEU A C 1
ATOM 726 O O . LEU A 1 104 ? -11.858 -6.265 9.301 1.00 90.94 104 LEU A O 1
ATOM 730 N N . LEU A 1 105 ? -9.743 -7.013 8.982 1.00 91.38 105 LEU A N 1
ATOM 731 C CA . LEU A 1 105 ? -9.903 -8.313 9.628 1.00 91.38 105 LEU A CA 1
ATOM 732 C C . LEU A 1 105 ? -9.721 -8.276 11.143 1.00 91.38 105 LEU A C 1
ATOM 734 O O . LEU A 1 105 ? -10.320 -9.096 11.835 1.00 91.38 105 LEU A O 1
ATOM 738 N N . THR A 1 106 ? -8.905 -7.367 11.690 1.00 90.56 106 THR A N 1
ATOM 739 C CA . THR A 1 106 ? -8.637 -7.438 13.131 1.00 90.56 106 THR A CA 1
ATOM 740 C C . THR A 1 106 ? -9.854 -6.976 13.950 1.00 90.56 106 THR A C 1
ATOM 742 O O . THR A 1 106 ? -10.392 -5.881 13.734 1.00 90.56 106 THR A O 1
ATOM 745 N N . PRO A 1 107 ? -10.293 -7.784 14.935 1.00 85.12 107 PRO A N 1
ATOM 746 C CA . PRO A 1 107 ? -11.498 -7.511 15.724 1.00 85.12 107 PRO A CA 1
ATOM 747 C C . PRO A 1 107 ? -11.363 -6.238 16.566 1.00 85.12 107 PRO A C 1
ATOM 749 O O . PRO A 1 107 ? -12.344 -5.548 16.841 1.00 85.12 107 PRO A O 1
ATOM 752 N N . VAL A 1 108 ? -10.126 -5.878 16.900 1.00 86.69 108 VAL A N 1
ATOM 753 C CA . VAL A 1 108 ? -9.756 -4.653 17.609 1.00 86.69 108 VAL A CA 1
ATOM 754 C C . VAL A 1 108 ? -10.330 -3.409 16.920 1.00 86.69 108 VAL A C 1
ATOM 756 O O . VAL A 1 108 ? -10.891 -2.524 17.568 1.00 86.69 108 VAL A O 1
ATOM 759 N N . PHE A 1 109 ? -10.259 -3.355 15.586 1.00 84.25 109 PHE A N 1
ATOM 760 C CA . PHE A 1 109 ? -10.844 -2.261 14.811 1.00 84.25 109 PHE A CA 1
ATOM 761 C C . PHE A 1 109 ? -12.334 -2.460 14.527 1.00 84.25 109 PHE A C 1
ATOM 763 O O . PHE A 1 109 ? -13.000 -1.502 14.152 1.00 84.25 109 PHE A O 1
ATOM 770 N N . ALA A 1 110 ? -12.891 -3.665 14.686 1.00 83.75 110 ALA A N 1
ATOM 771 C CA . ALA A 1 110 ? -14.338 -3.876 14.602 1.00 83.75 110 ALA A CA 1
ATOM 772 C C . ALA A 1 110 ? -15.071 -3.175 15.754 1.00 83.75 110 ALA A C 1
ATOM 774 O O . ALA A 1 110 ? -16.028 -2.448 15.516 1.00 83.75 110 ALA A O 1
ATOM 775 N N . ILE A 1 111 ? -14.551 -3.288 16.978 1.00 82.25 111 ILE A N 1
ATOM 776 C CA . ILE A 1 111 ? -15.108 -2.600 18.155 1.00 82.25 111 ILE A CA 1
ATOM 777 C C . ILE A 1 111 ? -14.919 -1.079 18.038 1.00 82.25 111 ILE A C 1
ATOM 779 O O . ILE A 1 111 ? -15.817 -0.298 18.339 1.00 82.25 111 ILE A O 1
ATOM 783 N N . GLY A 1 112 ? -13.770 -0.637 17.517 1.00 74.88 112 GLY A N 1
ATOM 784 C CA . GLY A 1 112 ? -13.527 0.782 17.236 1.00 74.88 112 GLY A CA 1
ATOM 785 C C . GLY A 1 112 ? -14.402 1.373 16.121 1.00 74.88 112 GLY A C 1
ATOM 786 O O . GLY A 1 112 ? -14.439 2.589 15.974 1.00 74.88 112 GLY A O 1
ATOM 787 N N . ARG A 1 113 ? -15.101 0.550 15.326 1.00 76.81 113 ARG A N 1
ATOM 788 C CA . ARG A 1 113 ? -16.068 1.025 14.319 1.00 76.81 113 ARG A CA 1
ATOM 789 C C . ARG A 1 113 ? -17.430 1.359 14.929 1.00 76.81 113 ARG A C 1
ATOM 791 O O . ARG A 1 113 ? -18.155 2.152 14.339 1.00 76.81 113 ARG A O 1
ATOM 798 N N . THR A 1 114 ? -17.771 0.782 16.084 1.00 79.94 114 THR A N 1
ATOM 799 C CA . THR A 1 114 ? -19.058 1.016 16.761 1.00 79.94 114 THR A CA 1
ATOM 800 C C . THR A 1 114 ? -19.007 2.168 17.764 1.00 79.94 114 THR A C 1
ATOM 802 O O . THR A 1 114 ? -20.046 2.697 18.136 1.00 79.94 114 THR A O 1
ATOM 805 N N . GLN A 1 115 ? -17.814 2.573 18.203 1.00 70.75 115 GLN A N 1
ATOM 806 C CA . GLN A 1 115 ? -17.596 3.699 19.115 1.00 70.75 115 GLN A CA 1
ATOM 807 C C . GLN A 1 115 ? -16.772 4.755 18.377 1.00 70.75 115 GLN A C 1
ATOM 809 O O . GLN A 1 115 ? -15.684 4.411 17.935 1.00 70.75 115 GLN A O 1
ATOM 814 N N . ALA A 1 116 ? -17.300 5.978 18.212 1.00 62.91 116 ALA A N 1
ATOM 815 C CA . ALA A 1 116 ? -16.677 7.152 17.570 1.00 62.91 116 ALA A CA 1
ATOM 816 C C . ALA A 1 116 ? -15.277 6.884 16.964 1.00 62.91 116 ALA A C 1
ATOM 818 O O . ALA A 1 116 ? -14.269 6.849 17.673 1.00 62.91 116 ALA A O 1
ATOM 819 N N . SER A 1 117 ? -15.278 6.631 15.650 1.00 59.00 117 SER A N 1
ATOM 820 C CA . SER A 1 117 ? -14.181 6.087 14.837 1.00 59.00 117 SER A CA 1
ATOM 821 C C . SER A 1 117 ? -12.782 6.632 15.178 1.00 59.00 117 SER A C 1
ATOM 823 O O . SER A 1 117 ? -12.644 7.804 15.540 1.00 59.00 117 SER A O 1
ATOM 825 N N . PRO A 1 118 ? -11.699 5.852 14.951 1.00 63.75 118 PRO A N 1
ATOM 826 C 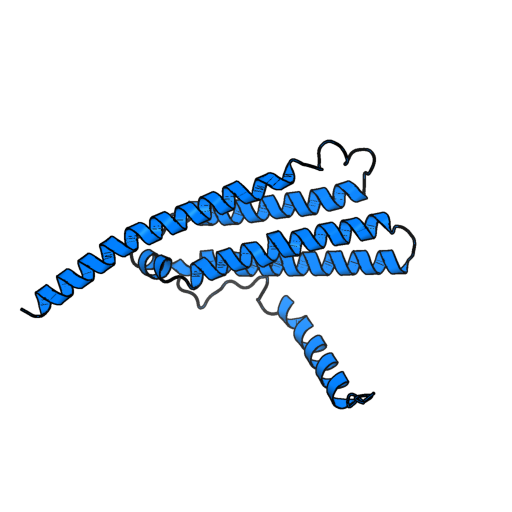CA . PRO A 1 118 ? -10.359 6.427 14.809 1.00 63.75 118 PRO A CA 1
ATOM 827 C C . PRO A 1 118 ? -10.390 7.647 13.880 1.00 63.75 118 PRO A C 1
ATOM 829 O O . PRO A 1 118 ? -11.155 7.662 12.908 1.00 63.75 118 PRO A O 1
ATOM 832 N N . SER A 1 119 ? -9.567 8.661 14.177 1.00 81.44 119 SER A N 1
ATOM 833 C CA . SER A 1 119 ? -9.583 9.899 13.401 1.00 81.44 119 SER A CA 1
ATOM 834 C C . SER A 1 119 ? -9.329 9.572 11.929 1.00 81.44 119 SER A C 1
ATOM 836 O O . SER A 1 119 ? -8.320 8.963 11.564 1.00 81.44 119 SER A O 1
ATOM 838 N N . VAL A 1 120 ? -10.276 9.952 11.068 1.00 86.56 120 VAL A N 1
ATOM 839 C CA . VAL A 1 120 ? -10.171 9.780 9.609 1.00 86.56 120 VAL A CA 1
ATOM 840 C C . VAL A 1 120 ? -8.845 10.358 9.105 1.00 86.56 120 VAL A C 1
ATOM 842 O O . VAL A 1 120 ? -8.223 9.810 8.196 1.00 86.56 120 VAL A O 1
ATOM 845 N N . LEU A 1 121 ? -8.371 11.416 9.769 1.00 89.94 121 LEU A N 1
ATOM 846 C CA . LEU A 1 121 ? -7.070 12.027 9.553 1.00 89.94 121 LEU A CA 1
ATOM 847 C C . LEU A 1 121 ? -5.905 11.044 9.737 1.00 89.94 121 LEU A C 1
ATOM 849 O O . LEU A 1 121 ? -5.070 10.947 8.847 1.00 89.94 121 LEU A O 1
ATOM 853 N N . LEU A 1 122 ? -5.853 10.279 10.833 1.00 91.56 122 LEU A N 1
ATOM 854 C CA . LEU A 1 122 ? -4.760 9.330 11.076 1.00 91.56 122 LEU A CA 1
ATOM 855 C C . LEU A 1 122 ? -4.707 8.244 9.997 1.00 91.56 122 LEU A C 1
ATOM 857 O O . LEU A 1 122 ? -3.631 7.883 9.529 1.00 91.56 122 LEU A O 1
ATOM 861 N N . ILE A 1 123 ? -5.870 7.747 9.567 1.00 92.38 123 ILE A N 1
ATOM 862 C CA . ILE A 1 123 ? -5.949 6.760 8.483 1.00 92.38 123 ILE A CA 1
ATOM 863 C C . ILE A 1 123 ? -5.427 7.363 7.173 1.00 92.38 123 ILE A C 1
ATOM 865 O O . ILE A 1 123 ? -4.627 6.725 6.489 1.00 92.38 123 ILE A O 1
ATOM 869 N N . ARG A 1 124 ? -5.831 8.598 6.850 1.00 93.31 124 ARG A N 1
ATOM 870 C CA . ARG A 1 124 ? -5.341 9.324 5.669 1.00 93.31 124 ARG A CA 1
ATOM 871 C C . ARG A 1 124 ? -3.837 9.576 5.728 1.00 93.31 124 ARG A C 1
ATOM 873 O O . ARG A 1 124 ? -3.183 9.404 4.710 1.00 93.31 124 ARG A O 1
ATOM 880 N N . LEU A 1 125 ? -3.284 9.926 6.890 1.00 94.88 125 LEU A N 1
ATOM 881 C CA . LEU A 1 125 ? -1.843 10.134 7.066 1.00 94.88 125 LEU A CA 1
ATOM 882 C C . LEU A 1 125 ? -1.048 8.846 6.843 1.00 94.88 125 LEU A C 1
ATOM 884 O O . LEU A 1 125 ? -0.037 8.876 6.152 1.00 94.88 125 LEU A O 1
ATOM 888 N N . ILE A 1 126 ? -1.519 7.710 7.366 1.00 95.25 126 ILE A N 1
ATOM 889 C CA . ILE A 1 126 ? -0.881 6.404 7.126 1.00 95.25 126 ILE A CA 1
ATOM 890 C C . ILE A 1 126 ? -0.933 6.054 5.633 1.00 95.25 126 ILE A C 1
ATOM 892 O O . ILE A 1 126 ? 0.067 5.633 5.057 1.00 95.25 126 ILE A O 1
ATOM 896 N N . TRP A 1 127 ? -2.091 6.256 5.000 1.00 95.44 127 TRP A N 1
ATOM 897 C CA . TRP A 1 127 ? -2.286 5.990 3.576 1.00 95.44 127 TRP A CA 1
ATOM 898 C C . TRP A 1 127 ? -1.399 6.876 2.688 1.00 95.44 127 TRP A C 1
ATOM 900 O O . TRP A 1 127 ? -0.701 6.363 1.811 1.00 95.44 127 TRP A O 1
ATOM 910 N N . LEU A 1 128 ? -1.375 8.190 2.941 1.00 95.62 128 LEU A N 1
ATOM 911 C CA . LEU A 1 128 ? -0.525 9.149 2.229 1.00 95.62 128 LEU A CA 1
ATOM 912 C C . LEU A 1 128 ? 0.954 8.851 2.466 1.00 95.62 128 LEU A C 1
ATOM 914 O O . LEU A 1 128 ? 1.714 8.803 1.508 1.00 95.62 128 LEU A O 1
ATOM 918 N N . GLY A 1 129 ? 1.351 8.597 3.714 1.00 95.56 129 GLY A N 1
ATOM 919 C CA . GLY A 1 129 ? 2.737 8.315 4.076 1.00 95.56 129 GLY A CA 1
ATOM 920 C C . GLY A 1 129 ? 3.294 7.092 3.349 1.00 95.56 129 GLY A C 1
ATOM 921 O O . GLY A 1 129 ? 4.360 7.180 2.746 1.00 95.56 129 GLY A O 1
ATOM 922 N N . LEU A 1 130 ? 2.550 5.979 3.319 1.00 95.50 130 LEU A N 1
ATOM 923 C CA . LEU A 1 130 ? 2.955 4.786 2.561 1.00 95.50 130 LEU A CA 1
ATOM 924 C C . LEU A 1 130 ? 2.996 5.044 1.050 1.00 95.50 130 LEU A C 1
ATOM 926 O O . LEU A 1 130 ? 3.919 4.588 0.374 1.00 95.50 130 LEU A O 1
ATOM 930 N N . SER A 1 131 ? 2.024 5.790 0.520 1.00 95.81 131 SER A N 1
ATOM 931 C CA . SER A 1 131 ? 1.952 6.096 -0.913 1.00 95.81 131 SER A CA 1
ATOM 932 C C . SER A 1 131 ? 3.117 6.978 -1.363 1.00 95.81 131 SER A C 1
ATOM 934 O O . SER A 1 131 ? 3.773 6.665 -2.351 1.00 95.81 131 SER A O 1
ATOM 936 N N . VAL A 1 132 ? 3.418 8.040 -0.612 1.00 95.44 132 VAL A N 1
ATOM 937 C CA . VAL A 1 132 ? 4.540 8.949 -0.883 1.00 95.44 132 VAL A CA 1
ATOM 938 C C . VAL A 1 132 ? 5.872 8.224 -0.719 1.00 95.44 132 VAL A C 1
ATOM 940 O O . VAL A 1 132 ? 6.723 8.329 -1.596 1.00 95.44 132 VAL A O 1
ATOM 943 N N . ALA A 1 133 ? 6.049 7.436 0.346 1.00 94.62 133 ALA A N 1
ATOM 944 C CA . ALA A 1 133 ? 7.272 6.661 0.554 1.00 94.62 133 ALA A CA 1
ATOM 945 C C . ALA A 1 133 ? 7.538 5.679 -0.598 1.00 94.62 133 ALA A C 1
ATOM 947 O O . ALA A 1 133 ? 8.666 5.578 -1.081 1.00 94.62 133 ALA A O 1
ATOM 948 N N . THR A 1 134 ? 6.494 4.991 -1.070 1.00 95.62 134 THR A N 1
ATOM 949 C CA . THR A 1 134 ? 6.595 4.086 -2.222 1.00 95.62 134 THR A CA 1
ATOM 950 C C . THR A 1 134 ? 6.914 4.860 -3.499 1.00 95.62 134 THR A C 1
ATOM 952 O O . THR A 1 134 ? 7.836 4.485 -4.216 1.00 95.62 134 THR A O 1
ATOM 955 N N . ALA A 1 135 ? 6.213 5.967 -3.762 1.00 95.50 135 ALA A N 1
ATOM 956 C CA . ALA A 1 135 ? 6.448 6.798 -4.941 1.00 95.50 135 ALA A CA 1
ATOM 957 C C . ALA A 1 135 ? 7.889 7.319 -4.998 1.00 95.50 135 ALA A C 1
ATOM 959 O O . ALA A 1 135 ? 8.538 7.206 -6.033 1.00 95.50 135 ALA A O 1
ATOM 960 N N . LEU A 1 136 ? 8.412 7.824 -3.877 1.00 93.50 136 LEU A N 1
ATOM 961 C CA . LEU A 1 136 ? 9.794 8.295 -3.775 1.00 93.50 136 LEU A CA 1
ATOM 962 C C . LEU A 1 136 ? 10.804 7.173 -4.033 1.00 93.50 136 LEU A C 1
ATOM 964 O O . LEU A 1 136 ? 11.823 7.412 -4.670 1.00 93.50 136 LEU A O 1
ATOM 968 N N . ARG A 1 137 ? 10.527 5.950 -3.568 1.00 92.38 137 ARG A N 1
ATOM 969 C CA . ARG A 1 137 ? 11.383 4.778 -3.800 1.00 92.38 137 ARG A CA 1
ATOM 970 C C . ARG A 1 137 ? 11.405 4.341 -5.258 1.00 92.38 137 ARG A C 1
ATOM 972 O O . ARG A 1 137 ? 12.483 4.137 -5.805 1.00 92.38 137 ARG A O 1
ATOM 979 N N . VAL A 1 138 ? 10.233 4.236 -5.878 1.00 94.75 138 VAL A N 1
ATOM 980 C CA . VAL A 1 138 ? 10.098 3.914 -7.306 1.00 94.75 138 VAL A CA 1
ATOM 981 C C . VAL A 1 138 ? 10.790 4.987 -8.146 1.00 94.75 138 VAL A C 1
ATOM 983 O O . VAL A 1 138 ? 11.589 4.670 -9.020 1.00 94.75 138 VAL A O 1
ATOM 986 N N . LEU A 1 139 ? 10.552 6.264 -7.837 1.00 92.81 139 LEU A N 1
ATOM 987 C CA . LEU A 1 139 ? 11.157 7.381 -8.555 1.00 92.81 139 LEU A CA 1
ATOM 988 C C . LEU A 1 139 ? 12.680 7.416 -8.389 1.00 92.81 139 LEU A C 1
ATOM 990 O O . LEU A 1 139 ? 13.385 7.641 -9.365 1.00 92.81 139 LEU A O 1
ATOM 994 N N . ALA A 1 140 ? 13.202 7.160 -7.187 1.00 90.62 140 ALA A N 1
ATOM 995 C CA . ALA A 1 140 ? 14.643 7.098 -6.954 1.00 90.62 140 ALA A CA 1
ATOM 996 C C . ALA A 1 140 ? 15.313 5.976 -7.763 1.00 90.62 140 ALA A C 1
ATOM 998 O O . ALA A 1 140 ? 16.383 6.203 -8.326 1.00 90.62 140 ALA A O 1
ATOM 999 N N . ALA A 1 141 ? 14.676 4.803 -7.865 1.00 90.62 141 ALA A N 1
ATOM 1000 C CA . ALA A 1 141 ? 15.165 3.700 -8.691 1.00 90.62 141 ALA A CA 1
ATOM 1001 C C . ALA A 1 141 ? 15.207 4.079 -10.185 1.00 90.62 141 ALA A C 1
ATOM 1003 O O . ALA A 1 141 ? 16.238 3.901 -10.829 1.00 90.62 141 ALA A O 1
ATOM 1004 N N . VAL A 1 142 ? 14.148 4.718 -10.700 1.00 91.50 142 VAL A N 1
ATOM 1005 C CA . VAL A 1 142 ? 14.078 5.188 -12.099 1.00 91.50 142 VAL A CA 1
ATOM 1006 C C . VAL A 1 142 ? 15.065 6.328 -12.389 1.00 91.50 142 VAL A C 1
ATOM 1008 O O . VAL A 1 142 ? 15.712 6.355 -13.434 1.00 91.50 142 VAL A O 1
ATOM 1011 N N . ILE A 1 143 ? 15.226 7.292 -11.478 1.00 90.00 143 ILE A N 1
ATOM 1012 C CA . ILE A 1 143 ? 16.189 8.392 -11.662 1.00 90.00 143 ILE A CA 1
ATOM 1013 C C . ILE A 1 143 ? 17.617 7.847 -11.684 1.00 90.00 143 ILE A C 1
ATOM 1015 O O . ILE A 1 143 ? 18.423 8.291 -12.500 1.00 90.00 143 ILE A O 1
ATOM 1019 N N . ARG A 1 144 ? 17.926 6.868 -10.824 1.00 86.56 144 ARG A N 1
ATOM 1020 C CA . ARG A 1 144 ? 19.250 6.239 -10.766 1.00 86.56 144 ARG A CA 1
ATOM 1021 C C . ARG A 1 144 ? 19.650 5.617 -12.104 1.00 86.56 144 ARG A C 1
ATOM 1023 O O . ARG A 1 144 ? 20.816 5.721 -12.463 1.00 86.56 144 ARG A O 1
ATOM 1030 N N . THR A 1 145 ? 18.703 5.042 -12.846 1.00 85.12 145 THR A N 1
ATOM 1031 C CA . THR A 1 145 ? 18.976 4.502 -14.189 1.00 85.12 145 THR A CA 1
ATOM 1032 C C . THR A 1 145 ? 19.118 5.560 -15.265 1.00 85.12 145 THR A C 1
ATOM 1034 O O . THR A 1 145 ? 19.903 5.387 -16.186 1.00 85.12 145 THR A O 1
ATOM 1037 N N . MET A 1 146 ? 18.361 6.655 -15.172 1.00 85.88 146 MET A N 1
ATOM 1038 C CA . MET A 1 146 ? 18.341 7.673 -16.228 1.00 85.88 146 MET A CA 1
ATOM 1039 C C . MET A 1 146 ? 19.489 8.682 -16.092 1.00 85.88 146 MET A C 1
ATOM 1041 O O . MET A 1 146 ? 19.926 9.256 -17.085 1.00 85.88 146 MET A O 1
ATOM 1045 N N . LEU A 1 147 ? 19.970 8.929 -14.869 1.00 85.50 147 LEU A N 1
ATOM 1046 C CA . LEU A 1 147 ? 21.048 9.877 -14.580 1.00 85.50 147 LEU A CA 1
ATOM 1047 C C . LEU A 1 147 ? 22.111 9.246 -13.661 1.00 85.50 147 LEU A C 1
ATOM 1049 O O . LEU A 1 147 ? 22.199 9.613 -12.482 1.00 85.50 147 LEU A O 1
ATOM 1053 N N . PRO A 1 148 ? 22.965 8.343 -14.176 1.00 72.38 148 PRO A N 1
ATOM 1054 C CA . PRO A 1 148 ? 23.964 7.642 -13.364 1.00 72.38 148 PRO A CA 1
ATOM 1055 C C . PRO A 1 148 ? 24.957 8.592 -12.666 1.00 72.38 148 PRO A C 1
ATOM 1057 O O . PRO A 1 148 ? 25.323 8.365 -11.515 1.00 72.38 148 PRO A O 1
ATOM 1060 N N . LEU A 1 149 ? 25.321 9.713 -13.306 1.00 66.88 149 LEU A N 1
ATOM 1061 C CA . LEU A 1 149 ? 26.259 10.710 -12.762 1.00 66.88 149 LEU A CA 1
ATOM 1062 C C . LEU A 1 149 ? 25.665 11.592 -11.644 1.00 66.88 149 LEU A C 1
ATOM 1064 O O . LEU A 1 149 ? 26.405 12.052 -10.779 1.00 66.88 149 LEU A O 1
ATOM 1068 N N . ALA A 1 150 ? 24.345 11.817 -11.626 1.00 59.94 150 ALA A N 1
ATOM 1069 C CA . ALA A 1 150 ? 23.677 12.675 -10.633 1.00 59.94 150 ALA A CA 1
ATOM 1070 C C . ALA A 1 150 ? 22.920 11.879 -9.547 1.00 59.94 150 ALA A C 1
ATOM 1072 O O . ALA A 1 150 ? 22.705 12.372 -8.438 1.00 59.94 150 ALA A O 1
ATOM 1073 N N . GLY A 1 151 ? 22.527 10.633 -9.833 1.00 55.78 151 GLY A N 1
ATOM 1074 C CA . GLY A 1 151 ? 21.709 9.799 -8.946 1.00 55.78 151 GLY A CA 1
ATOM 1075 C C . GLY A 1 151 ? 22.455 9.183 -7.755 1.00 55.78 151 GLY A C 1
ATOM 1076 O O . GLY A 1 151 ? 21.823 8.851 -6.750 1.00 55.78 151 GLY A O 1
ATOM 1077 N N . GLY A 1 152 ? 23.786 9.054 -7.827 1.00 55.34 152 GLY A N 1
ATOM 1078 C CA . GLY A 1 152 ? 24.580 8.285 -6.858 1.00 55.34 152 GLY A CA 1
ATOM 1079 C C . GLY A 1 152 ? 24.603 8.838 -5.425 1.00 55.34 152 GLY A C 1
ATOM 1080 O O . GLY A 1 152 ? 24.623 8.060 -4.469 1.00 55.34 152 GLY A O 1
ATOM 1081 N N . ILE A 1 153 ? 24.552 10.165 -5.251 1.00 57.12 153 ILE A N 1
ATOM 1082 C CA . ILE A 1 153 ? 24.850 10.805 -3.953 1.00 57.12 153 ILE A CA 1
ATOM 1083 C C . ILE A 1 153 ? 23.580 11.236 -3.198 1.00 57.12 153 ILE A C 1
ATOM 1085 O O . ILE A 1 153 ? 23.488 11.022 -1.991 1.00 57.12 153 ILE A O 1
ATOM 1089 N N . CYS A 1 154 ? 22.564 11.784 -3.875 1.00 58.38 154 CYS A N 1
ATOM 1090 C CA . CYS A 1 154 ? 21.361 12.295 -3.195 1.00 58.38 154 CYS A CA 1
ATOM 1091 C C . CYS A 1 154 ? 20.201 11.286 -3.118 1.00 58.38 154 CYS A C 1
ATOM 1093 O O . CYS A 1 154 ? 19.387 11.361 -2.195 1.00 58.38 154 CYS A O 1
ATOM 1095 N N . CYS A 1 155 ? 20.117 10.323 -4.044 1.00 60.59 155 CYS A N 1
ATOM 1096 C CA . CYS A 1 155 ? 18.948 9.438 -4.155 1.00 60.59 155 CYS A CA 1
ATOM 1097 C C . CYS A 1 155 ? 19.123 8.069 -3.474 1.00 60.59 155 CYS A C 1
ATOM 1099 O O . CYS A 1 155 ? 18.134 7.381 -3.233 1.00 60.59 155 CYS A O 1
ATOM 1101 N N . SER A 1 156 ? 20.348 7.669 -3.119 1.00 56.09 156 SER A N 1
ATOM 1102 C CA . SER A 1 156 ? 20.661 6.284 -2.731 1.00 56.09 156 SER A CA 1
ATOM 1103 C C . SER A 1 156 ? 20.314 5.907 -1.282 1.00 56.09 156 SER A C 1
ATOM 1105 O O . SER A 1 156 ? 20.163 4.722 -0.991 1.00 56.09 156 SER A O 1
ATOM 1107 N N . ARG A 1 157 ? 20.139 6.872 -0.361 1.00 66.88 157 ARG A N 1
ATOM 1108 C CA . ARG A 1 157 ? 19.954 6.563 1.079 1.00 66.88 157 ARG A CA 1
ATOM 1109 C C . ARG A 1 157 ? 18.699 7.147 1.733 1.00 66.88 157 ARG A C 1
ATOM 1111 O O . ARG A 1 157 ? 18.091 6.490 2.574 1.00 66.88 157 ARG A O 1
ATOM 1118 N N . SER A 1 158 ? 18.276 8.349 1.340 1.00 70.94 158 SER A N 1
ATOM 1119 C CA . SER A 1 158 ? 17.144 9.059 1.967 1.00 70.94 158 SER A CA 1
ATOM 1120 C C . SER A 1 158 ? 15.780 8.352 1.821 1.00 70.94 158 SER A C 1
ATOM 1122 O O . SER A 1 158 ? 15.070 8.228 2.826 1.00 70.94 158 SER A O 1
ATOM 1124 N N . PRO A 1 159 ? 15.406 7.787 0.649 1.00 76.75 159 PRO A N 1
ATOM 1125 C CA . PRO A 1 159 ? 14.087 7.171 0.443 1.00 76.75 159 PRO A CA 1
ATOM 1126 C C . PRO A 1 159 ? 13.792 5.967 1.353 1.00 76.75 159 PRO A C 1
ATOM 1128 O O . PRO A 1 159 ? 12.649 5.522 1.459 1.00 76.75 159 PRO A O 1
ATOM 1131 N N . ALA A 1 160 ? 14.809 5.405 2.014 1.00 81.00 160 ALA A N 1
ATOM 1132 C CA . ALA A 1 160 ? 14.654 4.213 2.831 1.00 81.00 160 ALA A CA 1
ATOM 1133 C C . ALA A 1 160 ? 13.938 4.420 4.157 1.00 81.00 160 ALA A C 1
ATOM 1135 O O . ALA A 1 160 ? 13.322 3.479 4.659 1.00 81.00 160 ALA A O 1
ATOM 1136 N N . TYR A 1 161 ? 13.982 5.637 4.691 1.00 87.69 161 TYR A N 1
ATOM 1137 C CA . TYR A 1 161 ? 13.454 5.921 6.019 1.00 87.69 161 TYR A CA 1
ATOM 1138 C C . TYR A 1 161 ? 11.988 6.374 6.004 1.00 87.69 161 TYR A C 1
ATOM 1140 O O . TYR A 1 161 ? 11.285 6.236 7.001 1.00 87.69 161 TYR A O 1
ATOM 1148 N N . TRP A 1 162 ? 11.490 6.825 4.851 1.00 88.75 162 TRP A N 1
ATOM 1149 C CA . TRP A 1 162 ? 10.136 7.355 4.672 1.00 88.75 162 TRP A CA 1
ATOM 1150 C C . TRP A 1 162 ? 8.960 6.411 4.977 1.00 88.75 162 TRP A C 1
ATOM 1152 O O . TRP A 1 162 ? 7.933 6.920 5.432 1.00 88.75 162 TRP A O 1
ATOM 1162 N N . PRO A 1 163 ? 9.030 5.077 4.782 1.00 91.81 163 PRO A N 1
ATOM 1163 C CA . PRO A 1 163 ? 7.906 4.218 5.154 1.00 91.81 163 PRO A CA 1
ATOM 1164 C C . PRO A 1 163 ? 7.773 4.038 6.677 1.00 91.81 163 PRO A C 1
ATOM 1166 O O . PRO A 1 163 ? 6.670 3.784 7.167 1.00 91.81 163 PRO A O 1
ATOM 1169 N N . TRP A 1 164 ? 8.854 4.208 7.448 1.00 94.62 164 TRP A N 1
ATOM 1170 C CA . TRP A 1 164 ? 8.854 3.951 8.892 1.00 94.62 164 TRP A CA 1
ATOM 1171 C C . TRP A 1 164 ? 7.899 4.846 9.691 1.00 94.62 164 TRP A C 1
ATOM 1173 O O . TRP A 1 164 ? 7.164 4.295 10.509 1.00 94.62 164 TRP A O 1
ATOM 1183 N N . PRO A 1 165 ? 7.808 6.172 9.459 1.00 94.19 165 PRO A N 1
ATOM 1184 C CA . PRO A 1 165 ? 6.803 7.011 10.109 1.00 94.19 165 PRO A CA 1
ATOM 1185 C C . PRO A 1 165 ? 5.366 6.521 9.894 1.00 94.19 165 PRO A C 1
ATOM 1187 O O . PRO A 1 165 ? 4.578 6.477 10.838 1.00 94.19 165 PRO A O 1
ATOM 1190 N N . ALA A 1 166 ? 5.017 6.099 8.674 1.00 94.00 166 ALA A N 1
ATOM 1191 C CA . ALA A 1 166 ? 3.673 5.607 8.375 1.00 94.00 166 ALA A CA 1
ATOM 1192 C C . ALA A 1 166 ? 3.379 4.281 9.099 1.00 94.00 166 ALA A C 1
ATOM 1194 O O . ALA A 1 166 ? 2.290 4.105 9.656 1.00 94.00 166 ALA A O 1
ATOM 1195 N N . LEU A 1 167 ? 4.365 3.380 9.159 1.00 95.00 167 LEU A N 1
ATOM 1196 C CA . LEU A 1 167 ? 4.277 2.138 9.929 1.00 95.00 167 LEU A CA 1
ATOM 1197 C C . LEU A 1 167 ? 4.205 2.402 11.438 1.00 95.00 167 LEU A C 1
ATOM 1199 O O . LEU A 1 167 ? 3.398 1.781 12.124 1.00 95.00 167 LEU A O 1
ATOM 1203 N N . ALA A 1 168 ? 4.964 3.364 11.962 1.00 96.31 168 ALA A N 1
ATOM 1204 C CA . ALA A 1 168 ? 4.918 3.755 13.368 1.00 96.31 168 ALA A CA 1
ATOM 1205 C C . ALA A 1 168 ? 3.541 4.321 13.756 1.00 96.31 168 ALA A C 1
ATOM 1207 O O . ALA A 1 168 ? 2.982 3.946 14.792 1.00 96.31 168 ALA A O 1
ATOM 1208 N N . LEU A 1 169 ? 2.945 5.162 12.901 1.00 94.94 169 LEU A N 1
ATOM 1209 C CA . LEU A 1 169 ? 1.577 5.659 13.078 1.00 94.94 169 LEU A CA 1
ATOM 1210 C C . LEU A 1 169 ? 0.553 4.519 13.045 1.00 94.94 169 LEU A C 1
ATOM 1212 O O . LEU A 1 169 ? -0.365 4.484 13.869 1.00 94.94 169 LEU A O 1
ATOM 1216 N N . PHE A 1 170 ? 0.718 3.560 12.129 1.00 94.75 170 PHE A N 1
ATOM 1217 C CA . PHE A 1 170 ? -0.126 2.371 12.070 1.00 94.75 170 PHE A CA 1
ATOM 1218 C C . PHE A 1 170 ? -0.034 1.544 13.358 1.00 94.75 170 PHE A C 1
ATOM 1220 O O . PHE A 1 170 ? -1.067 1.297 13.986 1.00 94.75 170 PHE A O 1
ATOM 1227 N N . THR A 1 171 ? 1.175 1.201 13.800 1.00 95.81 171 THR A N 1
ATOM 1228 C CA . THR A 1 171 ? 1.422 0.432 15.026 1.00 95.81 171 THR A CA 1
ATOM 1229 C C . THR A 1 171 ? 0.873 1.146 16.257 1.00 95.81 171 THR A C 1
ATOM 1231 O O . THR A 1 171 ? 0.182 0.537 17.072 1.00 95.81 171 THR A O 1
ATOM 1234 N N . THR A 1 172 ? 1.076 2.460 16.364 1.00 94.81 172 THR A N 1
ATOM 1235 C CA . THR A 1 172 ? 0.511 3.269 17.454 1.00 94.81 172 THR A CA 1
ATOM 1236 C C . THR A 1 172 ? -1.016 3.211 17.440 1.00 94.81 172 THR A C 1
ATOM 1238 O O . THR A 1 172 ? -1.642 2.992 18.478 1.00 94.81 172 THR A O 1
ATOM 1241 N N . SER A 1 173 ? -1.634 3.328 16.259 1.00 92.44 173 SER A N 1
ATOM 1242 C CA . SER A 1 173 ? -3.091 3.222 16.114 1.00 92.44 173 SER A CA 1
ATOM 1243 C C . SER A 1 173 ? -3.623 1.847 16.530 1.00 92.44 173 SER A C 1
ATOM 1245 O O . SER A 1 173 ? -4.679 1.762 17.158 1.00 92.44 173 SER A O 1
ATOM 1247 N N . PHE A 1 174 ? -2.870 0.784 16.240 1.00 92.75 174 PHE A N 1
ATOM 1248 C CA . PHE A 1 174 ? -3.200 -0.581 16.633 1.00 92.75 174 PHE A CA 1
ATOM 1249 C C . PHE A 1 174 ? -3.107 -0.772 18.151 1.00 92.75 174 PHE A C 1
ATOM 1251 O O . PHE A 1 174 ? -4.062 -1.242 18.766 1.00 92.75 174 PHE A O 1
ATOM 1258 N N . ILE A 1 175 ? -2.013 -0.331 18.780 1.00 93.56 175 ILE A N 1
ATOM 1259 C CA . ILE A 1 175 ? -1.822 -0.412 20.238 1.00 93.56 175 ILE A CA 1
ATOM 1260 C C . ILE A 1 175 ? -2.923 0.359 20.975 1.00 93.56 175 ILE A C 1
ATOM 1262 O O . ILE A 1 175 ? -3.477 -0.130 21.962 1.00 93.56 175 ILE A O 1
ATOM 1266 N N . LEU A 1 176 ? -3.271 1.559 20.500 1.00 90.81 176 LEU A N 1
ATOM 1267 C CA . LEU A 1 176 ? -4.344 2.356 21.093 1.00 90.81 176 LEU A CA 1
ATOM 1268 C C . LEU A 1 176 ? -5.700 1.653 20.984 1.00 90.81 176 LEU A C 1
ATOM 1270 O O . LEU A 1 176 ? -6.456 1.636 21.957 1.00 90.81 176 LEU A O 1
ATOM 1274 N N . ALA A 1 177 ? -5.998 1.045 19.835 1.00 89.31 177 ALA A N 1
ATOM 1275 C CA . ALA A 1 177 ? -7.223 0.277 19.652 1.00 89.31 177 ALA A CA 1
ATOM 1276 C C . ALA A 1 177 ? -7.248 -0.965 20.568 1.00 89.31 177 ALA A C 1
ATOM 1278 O O . ALA A 1 177 ? -8.254 -1.220 21.232 1.00 89.31 177 ALA A O 1
ATOM 1279 N N . TRP A 1 178 ? -6.118 -1.670 20.697 1.00 91.56 178 TRP A N 1
ATOM 1280 C CA . TRP A 1 178 ? -5.971 -2.840 21.569 1.00 91.56 178 TRP A CA 1
ATOM 1281 C C . TRP A 1 178 ? -6.225 -2.497 23.038 1.00 91.56 178 TRP A C 1
ATOM 1283 O O . TRP A 1 178 ? -7.006 -3.155 23.726 1.00 91.56 178 TRP A O 1
ATOM 1293 N N . ARG A 1 179 ? -5.633 -1.397 23.518 1.00 90.94 179 ARG A N 1
ATOM 1294 C CA . ARG A 1 179 ? -5.841 -0.911 24.891 1.00 90.94 179 ARG A CA 1
ATOM 1295 C C . ARG A 1 179 ? -7.305 -0.555 25.172 1.00 90.94 179 ARG A C 1
ATOM 1297 O O . ARG A 1 179 ? -7.771 -0.756 26.293 1.00 90.94 179 ARG A O 1
ATOM 1304 N N . ARG A 1 180 ? -8.042 -0.044 24.179 1.00 88.31 180 ARG A N 1
ATOM 1305 C CA . ARG A 1 180 ? -9.476 0.277 24.316 1.00 88.31 180 ARG A CA 1
ATOM 1306 C C . ARG A 1 180 ? -10.349 -0.976 24.375 1.00 88.31 180 ARG A C 1
ATOM 1308 O O . ARG A 1 180 ? -11.265 -1.022 25.192 1.00 88.31 180 ARG A O 1
ATOM 1315 N N . GLN A 1 181 ? -10.033 -2.009 23.594 1.00 88.62 181 GLN A N 1
ATOM 1316 C CA . GLN A 1 181 ? -10.785 -3.269 23.583 1.00 88.62 181 GLN A CA 1
ATOM 1317 C C . GLN A 1 181 ? -10.875 -3.919 24.971 1.00 88.62 181 GLN A C 1
ATOM 1319 O O . GLN A 1 181 ? -11.931 -4.433 25.350 1.00 88.62 181 GLN A O 1
ATOM 1324 N N . GLY A 1 182 ? -9.797 -3.855 25.758 1.00 88.31 182 GLY A N 1
ATOM 1325 C CA . GLY A 1 182 ? -9.786 -4.381 27.124 1.00 88.31 182 GLY A CA 1
ATOM 1326 C C . GLY A 1 182 ? -10.808 -3.710 28.051 1.00 88.31 182 GLY A C 1
ATOM 1327 O O . GLY A 1 182 ? -11.383 -4.386 28.901 1.00 88.31 182 GLY A O 1
ATOM 1328 N N . LYS A 1 183 ? -11.081 -2.410 27.871 1.00 87.88 183 LYS A N 1
ATOM 1329 C CA . LYS A 1 183 ? -12.088 -1.678 28.660 1.00 87.88 183 LYS A CA 1
ATOM 1330 C C . LYS A 1 183 ? -13.507 -2.079 28.259 1.00 87.88 183 LYS A C 1
ATOM 1332 O O . LYS A 1 183 ? -14.276 -2.518 29.107 1.00 87.88 183 LYS A O 1
ATOM 1337 N N . VAL A 1 184 ? -13.796 -2.056 26.957 1.00 87.44 184 VAL A N 1
ATOM 1338 C CA . VAL A 1 184 ? -15.126 -2.389 26.414 1.00 87.44 184 VAL A CA 1
ATOM 1339 C C . VAL A 1 184 ? -15.535 -3.819 26.768 1.00 87.44 184 VAL A C 1
ATOM 1341 O O . VAL A 1 184 ? -16.664 -4.069 27.176 1.00 87.44 184 VAL A O 1
ATOM 1344 N N . THR A 1 185 ? -14.604 -4.772 26.685 1.00 87.62 185 THR A N 1
ATOM 1345 C CA . THR A 1 185 ? -14.897 -6.176 27.017 1.00 87.62 185 THR A CA 1
ATOM 1346 C C . THR A 1 185 ? -15.256 -6.346 28.500 1.00 87.62 185 THR A C 1
ATOM 1348 O O . THR A 1 185 ? -16.116 -7.159 28.838 1.00 87.62 185 THR A O 1
ATOM 1351 N N . ARG A 1 186 ? -14.637 -5.564 29.399 1.00 90.25 186 ARG A N 1
ATOM 1352 C CA . ARG A 1 186 ? -14.963 -5.573 30.836 1.00 90.25 186 ARG A CA 1
ATOM 1353 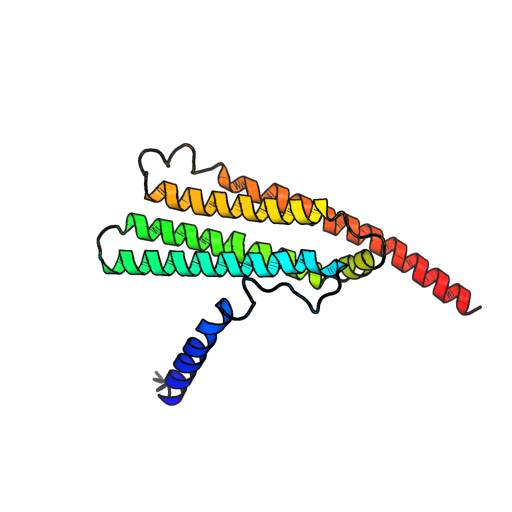C C . ARG A 1 186 ? -16.348 -4.985 31.107 1.00 90.25 186 ARG A C 1
ATOM 1355 O O . ARG A 1 186 ? -17.092 -5.577 31.880 1.00 90.25 186 ARG A O 1
ATOM 1362 N N . GLU A 1 187 ? -16.706 -3.889 30.443 1.00 90.38 187 GLU A N 1
ATOM 1363 C CA . GLU A 1 187 ? -18.021 -3.238 30.569 1.00 90.38 187 GLU A CA 1
ATOM 1364 C C . GLU A 1 187 ? -19.164 -4.106 30.023 1.00 90.38 187 GLU A C 1
ATOM 1366 O O . GLU A 1 187 ? -20.226 -4.224 30.638 1.00 90.38 187 GLU A O 1
ATOM 1371 N N . LEU A 1 188 ? -18.943 -4.777 28.890 1.00 89.31 188 LEU A N 1
ATOM 1372 C CA . LEU A 1 188 ? -19.914 -5.729 28.349 1.00 89.31 188 LEU A CA 1
ATO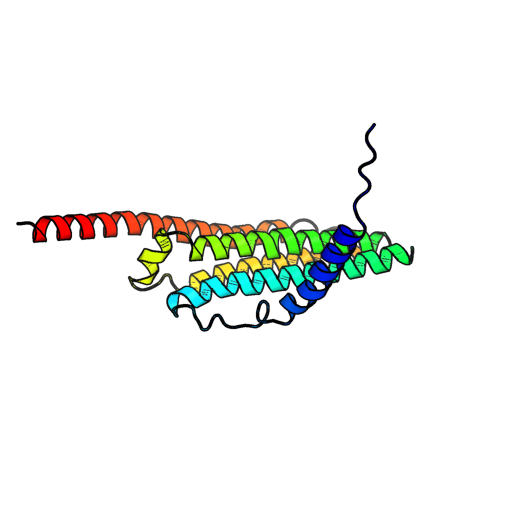M 1373 C C . LEU A 1 188 ? -20.100 -6.921 29.294 1.00 89.31 188 LEU A C 1
ATOM 1375 O O . LEU A 1 188 ? -21.225 -7.365 29.520 1.00 89.31 188 LEU A O 1
ATOM 1379 N N . ARG A 1 189 ? -19.009 -7.410 29.898 1.00 93.81 189 ARG A N 1
ATOM 1380 C CA . ARG A 1 189 ? -19.059 -8.510 30.867 1.00 93.81 189 ARG A CA 1
ATOM 1381 C C . ARG A 1 189 ? -19.771 -8.112 32.162 1.00 93.81 189 ARG A C 1
ATOM 1383 O O . ARG A 1 189 ? -20.562 -8.908 32.662 1.00 93.81 189 ARG A O 1
ATOM 1390 N N . SER A 1 190 ? -19.536 -6.909 32.694 1.00 95.25 190 SER A N 1
ATOM 1391 C CA . SER A 1 190 ? -20.239 -6.425 33.893 1.00 95.25 190 SER A CA 1
ATOM 1392 C C . SER A 1 190 ? -21.732 -6.215 33.627 1.00 95.25 190 SER A C 1
ATOM 1394 O O . SER A 1 190 ? -22.559 -6.656 34.423 1.00 95.25 190 SER A O 1
ATOM 1396 N N . SER A 1 191 ? -22.088 -5.653 32.469 1.00 94.12 191 SER A N 1
ATOM 1397 C CA . SER A 1 191 ? -23.484 -5.465 32.050 1.00 94.12 191 SER A CA 1
ATOM 1398 C C . SER A 1 191 ? -24.221 -6.796 31.861 1.00 94.12 191 SER A C 1
ATOM 1400 O O . SER A 1 191 ? -25.384 -6.925 32.237 1.00 94.12 191 SER A O 1
ATOM 1402 N N . ALA A 1 192 ? -23.546 -7.810 31.310 1.00 94.88 192 ALA A N 1
ATOM 1403 C CA . ALA A 1 192 ? -24.114 -9.146 31.140 1.00 94.88 192 ALA A CA 1
ATOM 1404 C C . ALA A 1 192 ? -24.357 -9.864 32.479 1.00 94.88 192 ALA A C 1
ATOM 1406 O O . ALA A 1 192 ? -25.354 -10.570 32.616 1.00 94.88 192 ALA A O 1
ATOM 1407 N N . LEU A 1 193 ? -23.475 -9.677 33.469 1.00 96.94 193 LEU A N 1
ATOM 1408 C CA . LEU A 1 193 ? -23.658 -10.217 34.821 1.00 96.94 193 LEU A CA 1
ATOM 1409 C C . LEU A 1 193 ? -24.792 -9.511 35.573 1.00 96.94 193 LEU A C 1
ATOM 1411 O O . LEU A 1 193 ? -25.551 -10.177 36.270 1.00 96.94 193 LEU A O 1
ATOM 1415 N N . ALA A 1 194 ? -24.932 -8.193 35.405 1.00 95.88 194 ALA A N 1
ATOM 1416 C CA . ALA A 1 194 ? -26.008 -7.420 36.022 1.00 95.88 194 ALA A CA 1
ATOM 1417 C C . ALA A 1 194 ? -27.398 -7.835 35.512 1.00 95.88 194 ALA A C 1
ATOM 1419 O O . ALA A 1 194 ? -28.316 -7.932 36.309 1.00 95.88 194 ALA A O 1
ATOM 1420 N N . ARG A 1 195 ? -27.547 -8.154 34.216 1.00 96.06 195 ARG A N 1
ATOM 1421 C CA . ARG A 1 195 ? -28.830 -8.606 33.630 1.00 96.06 195 ARG A CA 1
ATOM 1422 C C . ARG A 1 195 ? -29.272 -10.015 34.042 1.00 96.06 195 ARG A C 1
ATOM 1424 O O . ARG A 1 195 ? -30.384 -10.406 33.716 1.00 96.06 195 ARG A O 1
ATOM 1431 N N . ARG A 1 196 ? -28.389 -10.810 34.654 1.00 93.88 196 ARG A N 1
ATOM 1432 C CA . ARG A 1 196 ? -28.708 -12.173 35.118 1.00 93.88 196 ARG A CA 1
ATOM 1433 C C . ARG A 1 196 ? -29.185 -12.220 36.570 1.00 93.88 196 ARG A C 1
ATOM 1435 O O . ARG A 1 196 ? -29.537 -13.300 37.031 1.00 93.88 196 ARG A O 1
ATOM 1442 N N . ARG A 1 197 ? -29.112 -11.097 37.279 1.00 85.38 197 ARG A N 1
ATOM 1443 C CA . ARG A 1 197 ? -29.634 -10.930 38.635 1.00 85.38 197 ARG A CA 1
ATOM 1444 C C . ARG A 1 197 ? -31.009 -10.296 38.555 1.00 85.38 197 ARG A C 1
ATOM 1446 O O . ARG A 1 197 ? -31.841 -10.680 39.396 1.00 85.38 197 ARG A O 1
#

Nearest PDB structures (foldseek):
  7vp8-assemb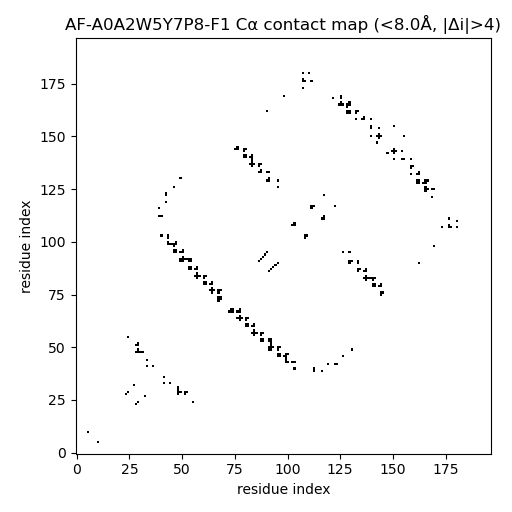ly1_A  TM=3.254E-01  e=2.746E+00  Ureaplasma urealyticum
  6upn-assembly1_A  TM=2.015E-01  e=6.099E+00  Homo sapiens

Foldseek 3Di:
DDDPPDDVVVVVVVVVVVVVVVCVLVPQQQPNQPPVDDPLLRLLSVLSNQLVVLLVQLVVLQVVLVVCVVVVPQPLQSVLSNVLSVLSNPLRRPVSVCLSCCCVPPVLNVVCSVPPHDPPVLSVCLVVQSSVLSVLSSVLSNCCSVCVPPSPPPSPPVSPCSNVVSVVSSVVVSVVSVVVVVVVVVVVVVVVVVVVD

Solvent-accessible surface area (backbone atoms only — not comparable to full-atom values): 10356 Å² total; per-residue (Å²): 137,84,83,81,79,74,56,70,68,59,58,52,51,52,54,52,52,55,62,58,53,69,45,46,72,74,58,48,52,55,79,53,74,66,81,90,49,58,78,85,51,43,70,39,52,52,28,44,29,47,12,43,47,22,43,50,50,20,51,53,29,42,51,53,18,52,56,30,51,75,66,68,63,50,55,66,47,21,54,21,28,42,51,16,18,50,37,19,38,52,50,24,16,51,47,31,33,50,55,18,47,52,55,69,68,37,64,49,49,55,59,36,59,77,46,88,56,74,57,67,64,60,56,50,50,32,54,49,30,39,51,50,25,25,50,47,38,27,49,36,30,44,43,36,44,76,34,63,91,70,25,67,79,72,48,72,63,65,49,74,58,46,43,50,63,20,50,50,52,49,52,51,53,49,53,55,34,48,61,48,47,62,53,55,55,50,53,54,53,52,52,56,56,59,76,76,109

pLDDT: mean 83.6, std 15.13, range [34.59, 97.44]